Protein AF-A0A1F7HVE3-F1 (afdb_monomer_lite)

Sequence (325 aa):
MFAHLSIVTLIIFSLIYNDKSRSSLSRLLTYILIIEGFFLNMIAFKSDYDYAS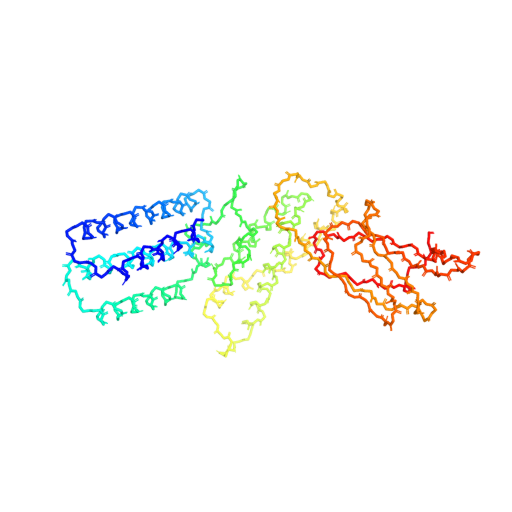NWGFTHKRLYGFAGVVWIFGLFLLYGYSYVSNLKNSLFTRNVAIFSFSVLLGINLVNFDYLIYHYAKSTTHSGIDYLYLSRLSTDAGSQADQLQKLMSEIEQEERPDIRKVQPTYTLIYRIEYLKEKYKKFDIRTFNFSEFSEYQKVKDLDVKQYRNTLDTKQYQGSPVNYEVPVHQQMAPRTITVTLINLEKNLVNHNFEVKNENGQTLVKGSLDTDSYKHTFGVGGFYLILYDYQNEKDKAVEIPVKKLRYDVLQDEVEKVIDLHSNTSL

Secondary structure (DSSP, 8-state):
-HHHHHHHHHHHHHHHHH-----HHHHHHHHHHHHHHHHHHHHHHHHHHHHHHHH---HHHHHHHHHHHHHHHHHHHHHHHHHTT--HHHHHHHHHHHHHHHHHHHHHS-HHHHHHHT---EETTEE-HHHHTTS-GGGS-HHHHHHHHHHHHHH-SS--HHHHHHHHHHHHHHHHHHHHTSS--TTS--HHHHHHHHHHTT--HHHHHHHHHHHHHTS------PPS-------EEEEEEE---TTTTT-EEEEEETT--EEEEEE--SS-EEEEEESEEEEEEEEEEEEETTEEEEEEEEEEEEEE-TT-SEEEEESSS----

pLDDT: mean 71.72, std 15.84, range [26.91, 95.38]

Foldseek 3Di:
DLVVLVVLLVVLVVVLVPDPDPDPVNVVVNVVSLVVNLVVLVVQVVVLVVCCVVFNDDPVSVVSVLSSVLSNVLSVLVVCCVVVVPDPVVSVVVNVVSVVVSVVVVVVDQSLLCCQPPTAGADPVGGDLLRNLPRDLLNLCLLVSLVVLLVVLVPDLADDPSSLVSNVSSLVLLVVLLVVVVDDDPVPDDPSSVSSNVVSNPPPSVVSVVSSVVNNVSDDDDPDPDDDDDDDPFDKAKEKEAADPPVLQQWKKFKAFPVRDTPDTGHNPDRMDIDIGTFGKMKIWTWDFDDDPNDTDTDTPDIDMDGHHPPHRYHYDYPPPDPDD

Organism: NCBI:txid1802050

Structure (mmCIF, N/CA/C/O backbone):
data_AF-A0A1F7HVE3-F1
#
_entry.id   AF-A0A1F7HVE3-F1
#
loop_
_atom_site.group_PDB
_atom_site.id
_atom_site.type_symbol
_atom_site.label_atom_id
_atom_site.label_alt_id
_atom_site.label_comp_id
_atom_site.label_asym_id
_atom_site.label_entity_id
_atom_site.label_seq_id
_atom_site.pdbx_PDB_ins_code
_atom_site.Cartn_x
_atom_site.Cartn_y
_atom_site.Cartn_z
_atom_site.occupancy
_atom_site.B_iso_or_equiv
_atom_site.auth_seq_id
_atom_site.auth_comp_id
_atom_site.auth_asym_id
_atom_site.auth_atom_id
_atom_site.pdbx_PDB_model_num
ATOM 1 N N . MET A 1 1 ? -2.378 11.251 7.602 1.00 58.56 1 MET A N 1
ATOM 2 C CA . MET A 1 1 ? -3.781 10.948 7.947 1.00 58.56 1 MET A CA 1
ATOM 3 C C . MET A 1 1 ? -3.902 9.690 8.804 1.00 58.56 1 MET A C 1
ATOM 5 O O . MET A 1 1 ? -4.306 9.835 9.944 1.00 58.56 1 MET A O 1
ATOM 9 N N . PHE A 1 2 ? -3.465 8.508 8.343 1.00 59.78 2 PHE A N 1
ATOM 10 C CA . PHE A 1 2 ? -3.565 7.257 9.122 1.00 59.78 2 PHE A CA 1
ATOM 11 C C . PHE A 1 2 ? -3.003 7.352 10.552 1.00 59.78 2 PHE A C 1
ATOM 13 O O . PHE A 1 2 ? -3.713 7.060 11.501 1.00 59.78 2 PHE A O 1
ATOM 20 N N . ALA A 1 3 ? -1.786 7.881 10.730 1.00 67.62 3 ALA A N 1
ATOM 21 C CA . ALA A 1 3 ? -1.204 8.065 12.064 1.00 67.62 3 ALA A CA 1
ATOM 22 C C . ALA A 1 3 ? -2.066 8.940 12.998 1.00 67.62 3 ALA A C 1
ATOM 24 O O . ALA A 1 3 ? -2.161 8.658 14.185 1.00 67.62 3 ALA A O 1
ATOM 25 N N . HIS A 1 4 ? -2.732 9.967 12.459 1.00 71.81 4 HIS A N 1
ATOM 26 C CA . HIS A 1 4 ? -3.606 10.836 13.252 1.00 71.81 4 HIS A CA 1
ATOM 27 C C . HIS A 1 4 ? -4.889 10.094 13.641 1.00 71.81 4 HIS A C 1
ATOM 29 O O . HIS A 1 4 ? -5.295 10.151 14.796 1.00 71.81 4 HIS A O 1
ATOM 35 N N . LEU A 1 5 ? -5.478 9.332 12.710 1.00 74.62 5 LEU A N 1
ATOM 36 C CA . LEU A 1 5 ? -6.643 8.486 12.977 1.00 74.62 5 LEU A CA 1
ATOM 37 C C . LEU A 1 5 ? -6.333 7.432 14.051 1.00 74.62 5 LEU A C 1
ATOM 39 O O . LEU A 1 5 ? -7.132 7.239 14.964 1.00 74.62 5 LEU A O 1
ATOM 43 N N . SER A 1 6 ? -5.159 6.796 13.992 1.00 74.12 6 SER A N 1
ATOM 44 C CA . SER A 1 6 ? -4.719 5.820 14.993 1.00 74.12 6 SER A CA 1
ATOM 45 C C . SER A 1 6 ? -4.529 6.451 16.372 1.00 74.12 6 SER A C 1
ATOM 47 O O . SER A 1 6 ? -4.957 5.868 17.363 1.00 74.12 6 SER A O 1
ATOM 49 N N . ILE A 1 7 ? -3.944 7.654 16.447 1.00 76.94 7 ILE A N 1
ATOM 50 C CA . ILE A 1 7 ? -3.781 8.395 17.709 1.00 76.94 7 ILE A CA 1
ATOM 51 C C . ILE A 1 7 ? -5.145 8.751 18.304 1.00 76.94 7 ILE A C 1
ATOM 53 O O . ILE A 1 7 ? -5.382 8.476 19.476 1.00 76.94 7 ILE A O 1
ATOM 57 N N . VAL A 1 8 ? -6.059 9.307 17.504 1.00 75.75 8 VAL A N 1
ATOM 58 C CA . VAL A 1 8 ? -7.409 9.661 17.971 1.00 75.75 8 VAL A CA 1
ATOM 59 C C . VAL A 1 8 ? -8.171 8.418 18.426 1.00 75.75 8 VAL A C 1
ATOM 61 O O . VAL A 1 8 ? -8.769 8.423 19.496 1.00 75.75 8 VAL A O 1
ATOM 64 N N . THR A 1 9 ? -8.074 7.321 17.676 1.00 77.88 9 THR A N 1
ATOM 65 C CA . THR A 1 9 ? -8.670 6.033 18.055 1.00 77.88 9 THR A CA 1
ATOM 66 C C . THR A 1 9 ? -8.119 5.550 19.398 1.00 77.88 9 THR A C 1
ATOM 68 O O . THR A 1 9 ? -8.888 5.161 20.272 1.00 77.88 9 THR A O 1
ATOM 71 N N . LEU A 1 10 ? -6.802 5.637 19.611 1.00 81.88 10 LEU A N 1
ATOM 72 C CA . LEU A 1 10 ? -6.161 5.245 20.868 1.00 81.88 10 LEU A CA 1
ATOM 73 C C . LEU A 1 10 ? -6.603 6.136 22.036 1.00 81.88 10 LEU A C 1
ATOM 75 O O . LEU A 1 10 ? -6.880 5.621 23.115 1.00 81.88 10 LEU A O 1
ATOM 79 N N . ILE A 1 11 ? -6.726 7.449 21.821 1.00 78.25 11 ILE A N 1
ATOM 80 C CA . ILE A 1 11 ? -7.250 8.393 22.819 1.00 78.25 11 ILE A CA 1
ATOM 81 C C . ILE A 1 11 ? -8.690 8.032 23.187 1.00 78.25 11 ILE A C 1
ATOM 83 O O . ILE A 1 11 ? -8.992 7.911 24.372 1.00 78.25 11 ILE A O 1
ATOM 87 N N . ILE A 1 12 ? -9.557 7.804 22.197 1.00 72.69 12 ILE A N 1
ATOM 88 C CA . ILE A 1 12 ? -10.959 7.435 22.422 1.00 72.69 12 ILE A CA 1
ATOM 89 C C . ILE A 1 12 ? -11.041 6.129 23.219 1.00 72.69 12 ILE A C 1
ATOM 91 O O . ILE A 1 12 ? -11.714 6.086 24.248 1.00 72.69 12 ILE A O 1
ATOM 95 N N . PHE A 1 13 ? -10.303 5.090 22.817 1.00 74.75 13 PHE A N 1
ATOM 96 C CA . PHE A 1 13 ? -10.275 3.818 23.543 1.00 74.75 13 PHE A CA 1
ATOM 97 C C . PHE A 1 13 ? -9.705 3.951 24.961 1.00 74.75 13 PHE A C 1
ATOM 99 O O . PHE A 1 13 ? -10.250 3.345 25.880 1.00 74.75 13 PHE A O 1
ATOM 106 N N . SER A 1 14 ? -8.659 4.756 25.168 1.00 75.44 14 SER A N 1
ATOM 107 C CA . SER A 1 14 ? -8.094 5.009 26.501 1.00 75.44 14 SER A CA 1
ATOM 108 C C . SER A 1 14 ? -9.065 5.754 27.412 1.00 75.44 14 SER A C 1
ATOM 110 O O . SER A 1 14 ? -9.237 5.358 28.563 1.00 75.44 14 SER A O 1
ATOM 112 N N . LEU A 1 15 ? -9.719 6.808 26.914 1.00 70.38 15 LEU A N 1
ATOM 113 C CA . LEU A 1 15 ? -10.703 7.579 27.679 1.00 70.38 15 LEU A CA 1
ATOM 114 C C . LEU A 1 15 ? -11.874 6.697 28.108 1.00 70.38 15 LEU A C 1
ATOM 116 O O . LEU A 1 15 ? -12.293 6.730 29.260 1.00 70.38 15 LEU A O 1
ATOM 120 N N . ILE A 1 16 ? -12.338 5.860 27.189 1.00 67.62 16 ILE A N 1
ATOM 121 C CA . ILE A 1 16 ? -13.424 4.917 27.413 1.00 67.62 16 ILE A CA 1
ATOM 122 C C . ILE A 1 16 ? -13.036 3.822 28.410 1.00 67.62 16 ILE A C 1
ATOM 124 O O . ILE A 1 16 ? -13.801 3.513 29.318 1.00 67.62 16 ILE A O 1
ATOM 128 N N . TYR A 1 17 ? -11.852 3.223 28.260 1.00 69.94 17 TYR A N 1
ATOM 129 C CA . TYR A 1 17 ? -11.395 2.151 29.146 1.00 69.94 17 TYR A CA 1
ATOM 130 C C . TYR A 1 17 ? -11.200 2.640 30.586 1.00 69.94 17 TYR A C 1
ATOM 132 O O . TYR A 1 17 ? -11.384 1.880 31.538 1.00 69.94 17 TYR A O 1
ATOM 140 N N . ASN A 1 18 ? -10.826 3.911 30.750 1.00 71.25 18 ASN A N 1
ATOM 141 C CA . ASN A 1 18 ? -10.568 4.509 32.053 1.00 71.25 18 ASN A CA 1
ATOM 142 C C . ASN A 1 18 ? -11.815 5.145 32.693 1.00 71.25 18 ASN A C 1
ATOM 144 O O . ASN A 1 18 ? -11.757 5.562 33.853 1.00 71.25 18 ASN A O 1
ATOM 148 N N . ASP A 1 19 ? -12.941 5.205 31.976 1.00 65.31 19 ASP A N 1
ATOM 149 C CA . ASP A 1 19 ? -14.188 5.734 32.516 1.00 65.31 19 ASP A CA 1
ATOM 150 C C . ASP A 1 19 ? -14.860 4.716 33.451 1.00 65.31 19 ASP A C 1
ATOM 152 O O . ASP A 1 19 ? -15.475 3.731 33.039 1.00 65.31 19 ASP A O 1
ATOM 156 N N . LYS A 1 20 ? -14.720 4.954 34.759 1.00 62.69 20 LYS A N 1
ATOM 157 C CA . LYS A 1 20 ? -15.367 4.166 35.822 1.00 62.69 20 LYS A CA 1
ATOM 158 C C . LYS A 1 20 ? -16.727 4.734 36.241 1.00 62.69 20 LYS A C 1
ATOM 160 O O . LYS A 1 20 ? -17.398 4.140 37.088 1.00 62.69 20 LYS A O 1
ATOM 165 N N . SER A 1 21 ? -17.128 5.885 35.703 1.00 62.47 21 SER A N 1
ATOM 166 C CA . SER A 1 21 ? -18.369 6.560 36.069 1.00 62.47 21 SER A CA 1
ATOM 167 C C . SER A 1 21 ? -19.556 5.926 35.349 1.00 62.47 21 SER A C 1
ATOM 169 O O . SER A 1 21 ? -19.521 5.691 34.149 1.00 62.47 21 SER A O 1
ATOM 171 N N . ARG A 1 22 ? -20.652 5.657 36.067 1.00 65.44 22 ARG A N 1
ATOM 172 C CA . ARG A 1 22 ? -21.926 5.210 35.464 1.00 65.44 22 ARG A CA 1
ATOM 173 C C . ARG A 1 22 ? -22.941 6.345 35.313 1.00 65.44 22 ARG A C 1
ATOM 175 O O . ARG A 1 22 ? -24.141 6.087 35.224 1.00 65.44 22 ARG A O 1
ATOM 182 N N . SER A 1 23 ? -22.493 7.600 35.335 1.00 80.50 23 SER A N 1
ATOM 183 C CA . SER A 1 23 ? -23.402 8.741 35.221 1.00 80.50 23 SER A CA 1
ATOM 184 C C . SER A 1 23 ? -24.044 8.807 33.829 1.00 80.50 23 SER A C 1
ATOM 186 O O . SER A 1 23 ? -23.454 8.405 32.824 1.00 80.50 23 SER A O 1
ATOM 188 N N . SER A 1 24 ? -25.262 9.355 33.750 1.00 80.00 24 SER A N 1
ATOM 189 C CA . SER A 1 24 ? -25.950 9.556 32.464 1.00 80.00 24 SER A CA 1
ATOM 190 C C . SER A 1 24 ? -25.140 10.435 31.499 1.00 80.00 24 SER A C 1
ATOM 192 O O . SER A 1 24 ? -25.244 10.271 30.286 1.00 80.00 24 SER A O 1
ATOM 194 N N . LEU A 1 25 ? -24.319 11.343 32.035 1.00 82.25 25 LEU A N 1
ATOM 195 C CA . LEU A 1 25 ? -23.456 12.233 31.261 1.00 82.25 25 LEU A CA 1
ATOM 196 C C . LEU A 1 25 ? -22.253 11.486 30.665 1.00 82.25 25 LEU A C 1
ATOM 198 O O . LEU A 1 25 ? -21.954 11.675 29.492 1.00 82.25 25 LEU A O 1
ATOM 202 N N . SER A 1 26 ? -21.622 10.581 31.422 1.00 78.62 26 SER A N 1
ATOM 203 C CA . SER A 1 26 ? -20.551 9.702 30.914 1.00 78.62 26 SER A CA 1
ATOM 204 C C . SER A 1 26 ? -21.054 8.806 29.772 1.00 78.62 26 SER A C 1
ATOM 206 O O . SER A 1 26 ? -20.414 8.688 28.724 1.00 78.62 26 SER A O 1
ATOM 208 N N . ARG A 1 27 ? -22.263 8.250 29.919 1.00 81.25 27 ARG A N 1
ATOM 209 C CA . ARG A 1 27 ? -22.908 7.448 28.871 1.00 81.25 27 ARG A CA 1
ATOM 210 C C . ARG A 1 27 ? -23.172 8.259 27.598 1.00 81.25 27 ARG A C 1
ATOM 212 O O . ARG A 1 27 ? -22.898 7.768 26.506 1.00 81.25 27 ARG A O 1
ATOM 219 N N . LEU A 1 28 ? -23.661 9.495 27.724 1.00 85.44 28 LEU A N 1
ATOM 220 C CA . LEU A 1 28 ? -23.855 10.396 26.582 1.00 85.44 28 LEU A CA 1
ATOM 221 C C . LEU A 1 28 ? -22.524 10.731 25.892 1.00 85.44 28 LEU A C 1
ATOM 223 O O . LEU A 1 28 ? -22.430 10.614 24.672 1.00 85.44 28 LEU A O 1
ATOM 227 N N . LEU A 1 29 ? -21.495 11.091 26.665 1.00 84.69 29 LEU A N 1
ATOM 228 C CA . LEU A 1 29 ? -20.157 11.372 26.138 1.00 84.69 29 LEU A CA 1
ATOM 229 C C . LEU A 1 29 ? -19.576 10.165 25.398 1.00 84.69 29 LEU A C 1
ATOM 231 O O . LEU A 1 29 ? -19.019 10.324 24.317 1.00 84.69 29 LEU A O 1
ATOM 235 N N . THR A 1 30 ? -19.769 8.955 25.925 1.00 83.44 30 THR A N 1
ATOM 236 C CA . THR A 1 30 ? -19.331 7.721 25.261 1.00 83.44 30 THR A CA 1
ATOM 237 C C . THR A 1 30 ? -19.990 7.563 23.891 1.00 83.44 30 THR A C 1
ATOM 239 O O . THR A 1 30 ? -19.301 7.280 22.914 1.00 83.44 30 THR A O 1
ATOM 242 N N . TYR A 1 31 ? -21.303 7.787 23.778 1.00 85.38 31 TYR A N 1
ATOM 243 C CA . TYR A 1 31 ? -21.984 7.733 22.481 1.00 85.38 31 TYR A CA 1
ATOM 244 C C . TYR A 1 31 ? -21.474 8.794 21.502 1.00 85.38 31 TYR A C 1
ATOM 246 O O . TYR A 1 31 ? -21.258 8.474 20.335 1.00 85.38 31 TYR A O 1
ATOM 254 N N . ILE A 1 32 ? -21.238 10.023 21.972 1.00 88.88 32 ILE A N 1
ATOM 255 C CA . ILE A 1 32 ? -20.672 11.097 21.145 1.00 88.88 32 ILE A CA 1
ATOM 256 C C . ILE A 1 32 ? -19.294 10.688 20.612 1.00 88.88 32 ILE A C 1
ATOM 258 O O . ILE A 1 32 ? -19.072 10.777 19.409 1.00 88.88 32 ILE A O 1
ATOM 262 N N . LEU A 1 33 ? -18.414 10.157 21.467 1.00 86.12 33 LEU A N 1
ATOM 263 C CA . LEU A 1 33 ? -17.075 9.707 21.069 1.00 86.12 33 LEU A CA 1
ATOM 264 C C . LEU A 1 33 ? -17.113 8.561 20.050 1.00 86.12 33 LEU A C 1
ATOM 266 O O . LEU A 1 33 ? -16.307 8.536 19.122 1.00 86.12 33 LEU A O 1
ATOM 270 N N . ILE A 1 34 ? -18.048 7.614 20.190 1.00 85.25 34 ILE A N 1
ATOM 271 C CA . ILE A 1 34 ? -18.232 6.537 19.205 1.00 85.25 34 ILE A CA 1
ATOM 272 C C . ILE A 1 34 ? -18.653 7.123 17.851 1.00 85.25 34 ILE A C 1
ATOM 274 O O . ILE A 1 34 ? -18.080 6.764 16.823 1.00 85.25 34 ILE A O 1
ATOM 278 N N . ILE A 1 35 ? -19.645 8.020 17.841 1.00 89.19 35 ILE A N 1
ATOM 279 C CA . ILE A 1 35 ? -20.153 8.656 16.616 1.00 89.19 35 ILE A CA 1
ATOM 280 C C . ILE A 1 35 ? -19.056 9.491 15.947 1.00 89.19 35 ILE A C 1
ATOM 282 O O . ILE A 1 35 ? -18.866 9.397 14.735 1.00 89.19 35 ILE A O 1
ATOM 286 N N . GLU A 1 36 ? -18.303 10.266 16.724 1.00 87.75 36 GLU A N 1
ATOM 287 C CA . GLU A 1 36 ? -17.159 11.036 16.237 1.00 87.75 36 GLU A CA 1
ATOM 288 C C . GLU A 1 36 ? -16.083 10.117 15.641 1.00 87.75 36 GLU A C 1
ATOM 290 O O . GLU A 1 36 ? -15.593 10.369 14.541 1.00 87.75 36 GLU A O 1
ATOM 295 N N . GLY A 1 37 ? -15.780 8.999 16.307 1.00 86.62 37 GLY A N 1
ATOM 296 C CA . GLY A 1 37 ? -14.874 7.971 15.800 1.00 86.62 37 GLY A CA 1
ATOM 297 C C . GLY A 1 37 ? -15.306 7.410 14.442 1.00 86.62 37 GLY A C 1
ATOM 298 O O . GLY A 1 37 ? -14.488 7.318 13.523 1.00 86.62 37 GLY A O 1
ATOM 299 N N . PHE A 1 38 ? -16.598 7.111 14.276 1.00 89.81 38 PHE A N 1
ATOM 300 C CA . PHE A 1 38 ? -17.160 6.703 12.985 1.00 89.81 38 PHE A CA 1
ATOM 301 C C . PHE A 1 38 ? -17.025 7.792 11.922 1.00 89.81 38 PHE A C 1
ATOM 303 O O . PHE A 1 38 ? -16.618 7.504 10.796 1.00 89.81 38 PHE A O 1
ATOM 310 N N . PHE A 1 39 ? -17.329 9.040 12.272 1.00 90.81 39 PHE A N 1
ATOM 311 C CA . PHE A 1 39 ? -17.265 10.161 11.342 1.00 90.81 39 PHE A CA 1
ATOM 312 C C . PHE A 1 39 ? -15.833 10.415 10.849 1.00 90.81 39 PHE A C 1
ATOM 314 O O . PHE A 1 39 ? -15.593 10.517 9.645 1.00 90.81 39 PHE A O 1
ATOM 321 N N . LEU A 1 40 ? -14.857 10.425 11.760 1.00 89.31 40 LEU A N 1
ATOM 322 C CA . LEU A 1 40 ? -13.439 10.564 11.424 1.00 89.31 40 LEU A CA 1
ATOM 323 C C . LEU A 1 40 ? -12.935 9.399 10.567 1.00 89.31 40 LEU A C 1
ATOM 325 O O . LEU A 1 40 ? -12.174 9.608 9.619 1.00 89.31 40 LEU A O 1
ATOM 329 N N . ASN A 1 41 ? -13.381 8.176 10.862 1.00 90.19 41 ASN A N 1
ATOM 330 C CA . ASN A 1 41 ? -13.051 7.010 10.055 1.00 90.19 41 ASN A CA 1
ATOM 331 C C . ASN A 1 41 ? -13.630 7.123 8.631 1.00 90.19 41 ASN A C 1
ATOM 333 O O . ASN A 1 41 ? -12.909 6.872 7.668 1.00 90.19 41 ASN A O 1
ATOM 337 N N . MET A 1 42 ? -14.871 7.602 8.475 1.00 90.50 42 MET A N 1
ATOM 338 C CA . MET A 1 42 ? -15.466 7.853 7.156 1.00 90.50 42 MET A CA 1
ATOM 339 C C . MET A 1 42 ? -14.733 8.946 6.370 1.00 90.50 42 MET A C 1
ATOM 341 O O . MET A 1 42 ? -14.571 8.813 5.158 1.00 90.50 42 MET A O 1
ATOM 345 N N . ILE A 1 43 ? -14.243 10.001 7.029 1.00 90.50 43 ILE A N 1
ATOM 346 C CA . ILE A 1 43 ? -13.404 11.020 6.375 1.00 90.50 43 ILE A CA 1
ATOM 347 C C . ILE A 1 43 ? -12.103 10.395 5.863 1.00 90.50 43 ILE A C 1
ATOM 349 O O . ILE A 1 43 ? -11.692 10.665 4.733 1.00 90.50 43 ILE A O 1
ATOM 353 N N . ALA A 1 44 ? -11.467 9.536 6.665 1.00 88.81 44 ALA A N 1
ATOM 354 C CA . ALA A 1 44 ? -10.263 8.828 6.246 1.00 88.81 44 ALA A CA 1
ATOM 355 C C . ALA A 1 44 ? -10.537 7.887 5.063 1.00 88.81 44 ALA A C 1
ATOM 357 O O . ALA A 1 44 ? -9.800 7.927 4.078 1.00 88.81 44 ALA A O 1
ATOM 358 N N . PHE A 1 45 ? -11.637 7.126 5.117 1.00 91.06 45 PHE A N 1
ATOM 359 C CA . PHE A 1 45 ? -12.097 6.299 4.001 1.00 91.06 45 PHE A CA 1
ATOM 360 C C . PHE A 1 45 ? -12.273 7.129 2.730 1.00 91.06 45 PHE A C 1
ATOM 362 O O . PHE A 1 45 ? -11.719 6.789 1.688 1.00 91.06 45 PHE A O 1
ATOM 369 N N . LYS A 1 46 ? -13.011 8.243 2.823 1.00 91.00 46 LYS A N 1
ATOM 370 C CA . LYS A 1 46 ? -13.254 9.136 1.691 1.00 91.00 46 LYS A CA 1
ATOM 371 C C . LYS A 1 46 ? -11.942 9.673 1.128 1.00 91.00 46 LYS A C 1
ATOM 373 O O . LYS A 1 46 ? -11.780 9.704 -0.081 1.00 91.00 46 LYS A O 1
ATOM 378 N N . SER A 1 47 ? -10.987 10.052 1.975 1.00 87.69 47 SER A N 1
ATOM 379 C CA . SER A 1 47 ? -9.692 10.542 1.500 1.00 87.69 47 SER A CA 1
ATOM 380 C C . SER A 1 47 ? -8.887 9.484 0.748 1.00 87.69 47 SER A C 1
ATOM 382 O O . SER A 1 47 ? -8.225 9.829 -0.233 1.00 87.69 47 SER A O 1
ATOM 384 N N . ASP A 1 48 ? -8.887 8.234 1.211 1.00 86.88 48 ASP A N 1
ATOM 385 C CA . ASP A 1 48 ? -8.207 7.150 0.502 1.00 86.88 48 ASP A CA 1
ATOM 386 C C . ASP A 1 48 ? -8.952 6.788 -0.789 1.00 86.88 48 ASP A C 1
ATOM 388 O O . ASP A 1 48 ? -8.306 6.565 -1.813 1.00 86.88 48 ASP A O 1
ATOM 392 N N . TYR A 1 49 ? -10.289 6.828 -0.777 1.00 90.12 49 TYR A N 1
ATOM 393 C CA . TYR A 1 49 ? -11.137 6.634 -1.955 1.00 90.12 49 TYR A CA 1
ATOM 394 C C . TYR A 1 49 ? -10.922 7.714 -3.014 1.00 90.12 49 TYR A C 1
ATOM 396 O O . TYR A 1 49 ? -10.629 7.385 -4.157 1.00 90.12 49 TYR A O 1
ATOM 404 N N . ASP A 1 50 ? -10.997 8.993 -2.645 1.00 85.00 50 ASP A N 1
ATOM 405 C CA . ASP A 1 50 ? -10.775 10.113 -3.561 1.00 85.00 50 ASP A CA 1
ATOM 406 C C . ASP A 1 50 ? -9.370 10.033 -4.170 1.00 85.00 50 ASP A C 1
ATOM 408 O O . ASP A 1 50 ? -9.179 10.292 -5.357 1.00 85.00 50 ASP A O 1
ATOM 412 N N . TYR A 1 51 ? -8.367 9.647 -3.374 1.00 87.69 51 TYR A N 1
ATOM 413 C CA . TYR A 1 51 ? -7.027 9.438 -3.902 1.00 87.69 51 TYR A CA 1
ATOM 414 C C . TYR A 1 51 ? -6.994 8.267 -4.885 1.00 87.69 51 TYR A C 1
ATOM 416 O O . TYR A 1 51 ? -6.473 8.429 -5.980 1.00 87.69 51 TYR A O 1
ATOM 424 N N . ALA A 1 52 ? -7.544 7.107 -4.519 1.00 86.38 52 ALA A N 1
ATOM 425 C CA . ALA A 1 52 ? -7.540 5.924 -5.374 1.00 86.38 52 ALA A CA 1
ATOM 426 C C . ALA A 1 52 ? -8.340 6.126 -6.669 1.00 86.38 52 ALA A C 1
ATOM 428 O O . ALA A 1 52 ? -7.946 5.634 -7.720 1.00 86.38 52 ALA A O 1
ATOM 429 N N . SER A 1 53 ? -9.427 6.895 -6.614 1.00 85.06 53 SER A N 1
ATOM 430 C CA . SER A 1 53 ? -10.234 7.249 -7.779 1.00 85.06 53 SER A CA 1
ATOM 431 C C . SER A 1 53 ? -9.489 8.173 -8.743 1.00 85.06 53 SER A C 1
ATOM 433 O O . SER A 1 53 ? -9.694 8.072 -9.948 1.00 85.06 53 SER A O 1
ATOM 435 N N . ASN A 1 54 ? -8.651 9.079 -8.231 1.00 76.88 54 ASN A N 1
ATOM 436 C CA . ASN A 1 54 ? -7.913 10.038 -9.058 1.00 76.88 54 ASN A CA 1
ATOM 437 C C . ASN A 1 54 ? -6.557 9.496 -9.536 1.00 76.88 54 ASN A C 1
ATOM 439 O O . ASN A 1 54 ? -6.126 9.799 -10.645 1.00 76.88 54 ASN A O 1
ATOM 443 N N . TRP A 1 55 ? -5.886 8.706 -8.694 1.00 80.50 55 TRP A N 1
ATOM 444 C CA . TRP A 1 55 ? -4.480 8.315 -8.854 1.00 80.50 55 TRP A CA 1
ATOM 445 C C . TRP A 1 55 ? -4.249 6.798 -8.877 1.00 80.50 55 TRP A C 1
ATOM 447 O O . TRP A 1 55 ? -3.105 6.344 -8.901 1.00 80.50 55 TRP A O 1
ATOM 457 N N . GLY A 1 56 ? -5.313 5.997 -8.815 1.00 86.12 56 GLY A N 1
ATOM 458 C CA . GLY A 1 56 ? -5.233 4.542 -8.723 1.00 86.12 56 GLY A CA 1
ATOM 459 C C . GLY A 1 56 ? -4.746 4.020 -7.369 1.00 86.12 56 GLY A C 1
ATOM 460 O O . GLY A 1 56 ? -4.491 4.762 -6.412 1.00 86.12 56 GLY A O 1
ATOM 461 N N . PHE A 1 57 ? -4.613 2.699 -7.268 1.00 84.56 57 PHE A N 1
ATOM 462 C CA . PHE A 1 57 ? -4.128 2.055 -6.057 1.00 84.56 57 PHE A CA 1
ATOM 463 C C . PHE A 1 57 ? -2.611 2.148 -5.924 1.00 84.56 57 PHE A C 1
ATOM 465 O O . PHE A 1 57 ? -1.843 2.025 -6.873 1.00 84.56 57 PHE A O 1
ATOM 472 N N . THR A 1 58 ? -2.187 2.292 -4.674 1.00 84.06 58 THR A N 1
ATOM 473 C CA . THR A 1 58 ? -0.807 2.096 -4.240 1.00 84.06 58 THR A CA 1
ATOM 474 C C . THR A 1 58 ? -0.827 1.276 -2.958 1.00 84.06 58 THR A C 1
ATOM 476 O O . THR A 1 58 ? -1.809 1.307 -2.213 1.00 84.06 58 THR A O 1
ATOM 479 N N . HIS A 1 59 ? 0.277 0.604 -2.643 1.00 82.00 59 HIS A N 1
ATOM 480 C CA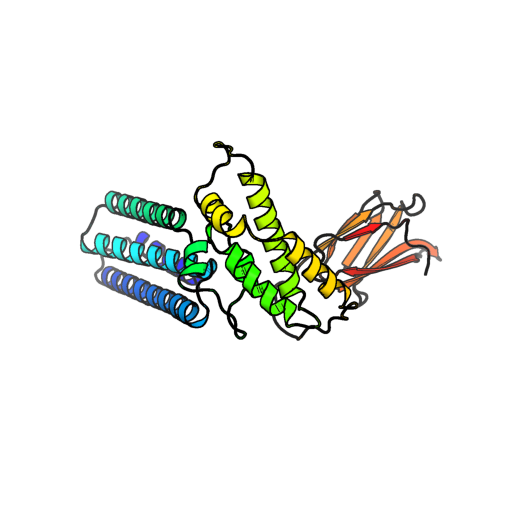 . HIS A 1 59 ? 0.468 -0.124 -1.388 1.00 82.00 59 HIS A CA 1
ATOM 481 C C . HIS A 1 59 ? 0.054 0.709 -0.173 1.00 82.00 59 HIS A C 1
ATOM 483 O O . HIS A 1 59 ? -0.738 0.265 0.652 1.00 82.00 59 HIS A O 1
ATOM 489 N N . LYS A 1 60 ? 0.527 1.959 -0.098 1.00 82.81 60 LYS A N 1
ATOM 490 C CA . LYS A 1 60 ? 0.213 2.875 1.005 1.00 82.81 60 LYS A CA 1
ATOM 491 C C . LYS A 1 60 ? -1.295 3.077 1.177 1.00 82.81 60 LYS A C 1
ATOM 493 O O . LYS A 1 60 ? -1.763 3.160 2.308 1.00 82.81 60 LYS A O 1
ATOM 498 N N . ARG A 1 61 ? -2.043 3.166 0.075 1.00 86.44 61 ARG A N 1
ATOM 499 C CA . ARG A 1 61 ? -3.498 3.371 0.097 1.00 86.44 61 ARG A CA 1
ATOM 500 C C . ARG A 1 61 ? -4.260 2.090 0.389 1.00 86.44 61 ARG A C 1
ATOM 502 O O . ARG A 1 61 ? -5.211 2.145 1.152 1.00 86.44 61 ARG A O 1
ATOM 509 N N . LEU A 1 62 ? -3.815 0.944 -0.122 1.00 88.56 62 LEU A N 1
ATOM 510 C CA . LEU A 1 62 ? -4.408 -0.355 0.214 1.00 88.56 62 LEU A CA 1
ATOM 511 C C . LEU A 1 62 ? -4.241 -0.689 1.703 1.00 88.56 62 LEU A C 1
ATOM 513 O O . LEU A 1 62 ? -5.209 -1.077 2.354 1.00 88.56 62 LEU A O 1
ATOM 517 N N . TYR A 1 63 ? -3.064 -0.426 2.283 1.00 87.94 63 TYR A N 1
ATOM 518 C CA . TYR A 1 63 ? -2.880 -0.489 3.738 1.00 87.94 63 TYR A CA 1
ATOM 519 C C . TYR A 1 63 ? -3.726 0.556 4.481 1.00 87.94 63 TYR A C 1
ATOM 521 O O . TYR A 1 63 ? -4.228 0.269 5.566 1.00 87.94 63 TYR A O 1
ATOM 529 N N . GLY A 1 64 ? -3.923 1.741 3.892 1.00 88.00 64 GLY A N 1
ATOM 530 C CA . GLY A 1 64 ? -4.852 2.761 4.388 1.00 88.00 64 GLY A CA 1
ATOM 531 C C . GLY A 1 64 ? -6.283 2.232 4.505 1.00 88.00 64 GLY A C 1
ATOM 532 O O . GLY A 1 64 ? -6.831 2.210 5.606 1.00 88.00 64 GLY A O 1
ATOM 533 N N . PHE A 1 65 ? -6.842 1.687 3.420 1.00 90.62 65 PHE A N 1
ATOM 534 C CA . PHE A 1 65 ? -8.166 1.058 3.414 1.00 90.62 65 PHE A CA 1
ATOM 535 C C . PHE A 1 65 ? -8.275 -0.091 4.414 1.00 90.62 65 PHE A C 1
ATOM 537 O O . PHE A 1 65 ? -9.251 -0.159 5.159 1.00 90.62 65 PHE A O 1
ATOM 544 N N . ALA A 1 66 ? -7.274 -0.970 4.472 1.00 91.25 66 ALA A N 1
ATOM 545 C CA . ALA A 1 66 ? -7.269 -2.076 5.422 1.00 91.25 66 ALA A CA 1
ATOM 546 C C . ALA A 1 66 ? -7.298 -1.572 6.875 1.00 91.25 66 ALA A C 1
ATOM 548 O O . ALA A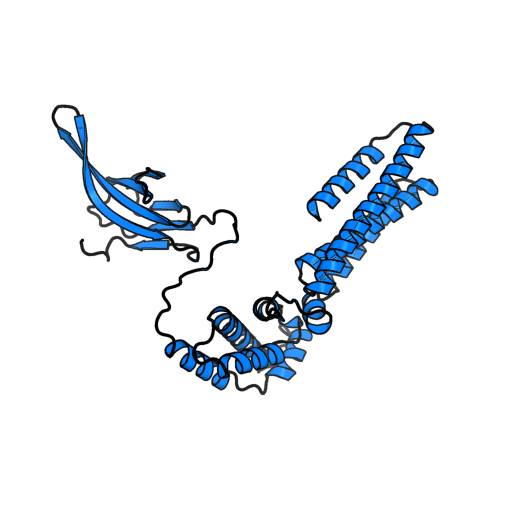 1 66 ? -8.058 -2.076 7.702 1.00 91.25 66 ALA A O 1
ATOM 549 N N . GLY A 1 67 ? -6.528 -0.524 7.176 1.00 90.06 67 GLY A N 1
ATOM 550 C CA . GLY A 1 67 ? -6.534 0.127 8.479 1.00 90.06 67 GLY A CA 1
ATOM 551 C C . GLY A 1 67 ? -7.853 0.838 8.801 1.00 90.06 67 GLY A C 1
ATOM 552 O O . GLY A 1 67 ? -8.326 0.764 9.933 1.00 90.06 67 GLY A O 1
ATOM 553 N N . VAL A 1 68 ? -8.485 1.477 7.816 1.00 92.00 68 VAL A N 1
ATOM 554 C CA . VAL A 1 68 ? -9.813 2.090 7.957 1.00 92.00 68 VAL A CA 1
ATOM 555 C C . VAL A 1 68 ? -10.867 1.030 8.282 1.00 92.00 68 VAL A C 1
ATOM 557 O O . VAL A 1 68 ? -11.590 1.200 9.262 1.00 92.00 68 VAL A O 1
ATOM 560 N N . VAL A 1 69 ? -10.901 -0.083 7.538 1.00 93.19 69 VAL A N 1
ATOM 561 C CA . VAL A 1 69 ? -11.792 -1.231 7.794 1.00 93.19 69 VAL A CA 1
ATOM 562 C C . VAL A 1 69 ? -11.550 -1.810 9.186 1.00 93.19 69 VAL A C 1
ATOM 564 O O . VAL A 1 69 ? -12.504 -2.097 9.910 1.00 93.19 69 VAL A O 1
ATOM 567 N N . TRP A 1 70 ? -10.284 -1.941 9.587 1.00 93.69 70 TRP A N 1
ATOM 568 C CA . TRP A 1 70 ? -9.930 -2.423 10.916 1.00 93.69 70 TRP A CA 1
ATOM 569 C C . TRP A 1 70 ? -10.479 -1.504 12.012 1.00 93.69 70 TRP A C 1
ATOM 571 O O . TRP A 1 70 ? -11.227 -1.954 12.875 1.00 93.69 70 TRP A O 1
ATOM 581 N N . ILE A 1 71 ? -10.191 -0.203 11.951 1.00 91.12 71 ILE A N 1
ATOM 582 C CA . ILE A 1 71 ? -10.659 0.769 12.949 1.00 91.12 71 ILE A CA 1
ATOM 583 C C . ILE A 1 71 ? -12.192 0.852 12.966 1.00 91.12 71 ILE A C 1
ATOM 585 O O . ILE A 1 71 ? -12.794 0.883 14.038 1.00 91.12 71 ILE A O 1
ATOM 589 N N . PHE A 1 72 ? -12.837 0.829 11.800 1.00 92.69 72 PHE A N 1
ATOM 590 C CA . PHE A 1 72 ? -14.294 0.834 11.691 1.00 92.69 72 PHE A CA 1
ATOM 591 C C . PHE A 1 72 ? -14.914 -0.385 12.384 1.00 92.69 72 PHE A C 1
ATOM 593 O O . PHE A 1 72 ? -15.852 -0.256 13.171 1.00 92.69 72 PHE A O 1
ATOM 600 N N . GLY A 1 73 ? -14.345 -1.572 12.155 1.00 93.06 73 GLY A N 1
ATOM 601 C CA . GLY A 1 73 ? -14.767 -2.795 12.830 1.00 93.06 73 GLY A CA 1
ATOM 602 C C . GLY A 1 73 ? -14.537 -2.758 14.342 1.00 93.06 73 GLY A C 1
ATOM 603 O O . GLY A 1 73 ? -15.384 -3.242 15.091 1.00 93.06 73 GLY A O 1
ATOM 604 N N . LEU A 1 74 ? -13.456 -2.127 14.818 1.00 91.56 74 LEU A N 1
ATOM 605 C CA . LEU A 1 74 ? -13.235 -1.916 16.254 1.00 91.56 74 LEU A CA 1
ATOM 606 C C . LEU A 1 74 ? -14.320 -1.026 16.873 1.00 91.56 74 LEU A C 1
ATOM 608 O O . LEU A 1 74 ? -14.845 -1.373 17.931 1.00 91.56 74 LEU A O 1
ATOM 612 N N . PHE A 1 75 ? -14.703 0.072 16.211 1.00 89.44 75 PHE A N 1
ATOM 613 C CA . PHE A 1 75 ? -15.806 0.923 16.669 1.00 89.44 75 PHE A CA 1
ATOM 614 C C . PHE A 1 75 ? -17.150 0.189 16.662 1.00 89.44 75 PHE A C 1
ATOM 616 O O . PHE A 1 75 ? -17.911 0.319 17.621 1.00 89.44 75 PHE A O 1
ATOM 623 N N . LEU A 1 76 ? -17.429 -0.633 15.644 1.00 92.06 76 LEU A N 1
ATOM 624 C CA . LEU A 1 76 ? -18.636 -1.467 15.601 1.00 92.06 76 LEU A CA 1
ATOM 625 C C . LEU A 1 76 ? -18.676 -2.487 16.739 1.00 92.06 76 LEU A C 1
ATOM 627 O O . LEU A 1 76 ? -19.677 -2.577 17.447 1.00 92.06 76 LEU A O 1
ATOM 631 N N . LEU A 1 77 ? -17.593 -3.242 16.937 1.00 91.56 77 LEU A N 1
ATOM 632 C CA . LEU A 1 77 ? -17.501 -4.234 18.008 1.00 91.56 77 LEU A CA 1
ATOM 633 C C . LEU A 1 77 ? -17.630 -3.583 19.382 1.00 91.56 77 LEU A C 1
ATOM 635 O O . LEU A 1 77 ? -18.306 -4.123 20.259 1.00 91.56 77 LEU A O 1
ATOM 639 N N . TYR A 1 78 ? -17.006 -2.420 19.562 1.00 86.81 78 TYR A N 1
ATOM 640 C CA . TYR A 1 78 ? -17.099 -1.664 20.797 1.00 86.81 78 TYR A CA 1
ATOM 641 C C . TYR A 1 78 ? -18.520 -1.139 21.036 1.00 86.81 78 TYR A C 1
ATOM 643 O O . TYR A 1 78 ? -19.095 -1.410 22.088 1.00 86.81 78 TYR A O 1
ATOM 651 N N . GLY A 1 79 ? -19.126 -0.471 20.051 1.00 87.25 79 GLY A N 1
ATOM 652 C CA . GLY A 1 79 ? -20.500 0.026 20.145 1.00 87.25 79 GLY A CA 1
ATOM 653 C C . GLY A 1 79 ? -21.504 -1.096 20.414 1.00 87.25 79 GLY A C 1
ATOM 654 O O . GLY A 1 79 ? -22.345 -0.976 21.303 1.00 87.25 79 GLY A O 1
ATOM 655 N N . TYR A 1 80 ? -21.359 -2.233 19.729 1.00 90.00 80 TYR A N 1
ATOM 656 C CA . TYR A 1 80 ? -22.176 -3.421 19.969 1.00 90.00 80 TYR A CA 1
ATOM 657 C C . TYR A 1 80 ? -21.995 -3.976 21.386 1.00 90.00 80 TYR A C 1
ATOM 659 O O . TYR A 1 80 ? -22.981 -4.274 22.062 1.00 90.00 80 TYR A O 1
ATOM 667 N N . SER A 1 81 ? -20.749 -4.087 21.856 1.00 88.06 81 SER A N 1
ATOM 668 C CA . SER A 1 81 ? -20.436 -4.536 23.216 1.00 88.06 81 SER A CA 1
ATOM 669 C C . SER A 1 81 ? -21.020 -3.608 24.276 1.00 88.06 81 SER A C 1
ATOM 671 O O . SER A 1 81 ? -21.527 -4.088 25.291 1.00 88.06 81 SER A O 1
ATOM 673 N N . TYR A 1 82 ? -20.966 -2.299 24.032 1.00 84.62 82 TYR A N 1
ATOM 674 C CA . TYR A 1 82 ? -21.484 -1.274 24.927 1.00 84.62 82 TYR A CA 1
ATOM 675 C C . TYR A 1 82 ? -23.013 -1.328 25.026 1.00 84.62 82 TYR A C 1
ATOM 677 O O . TYR A 1 82 ? -23.557 -1.417 26.125 1.00 84.62 82 TYR A O 1
ATOM 685 N N . VAL A 1 83 ? -23.713 -1.353 23.886 1.00 87.06 83 VAL A N 1
ATOM 686 C CA . VAL A 1 83 ? -25.186 -1.419 23.838 1.00 87.06 83 VAL A CA 1
ATOM 687 C C . VAL A 1 83 ? -25.704 -2.743 24.405 1.00 87.06 83 VAL A C 1
ATOM 689 O O . VAL A 1 83 ? -26.688 -2.764 25.144 1.00 87.06 83 VAL A O 1
ATOM 692 N N . SER A 1 84 ? -25.014 -3.847 24.115 1.00 87.38 84 SER A N 1
ATOM 693 C CA . SER A 1 84 ? -25.431 -5.194 24.530 1.00 87.38 84 SER A CA 1
ATOM 694 C C . SER A 1 84 ? -24.923 -5.599 25.918 1.00 87.38 84 SER A C 1
ATOM 696 O O . SER A 1 84 ? -25.188 -6.717 26.354 1.00 87.38 84 SER A O 1
ATOM 698 N N . ASN A 1 85 ? -24.190 -4.723 26.619 1.00 84.81 85 ASN A N 1
ATOM 699 C CA . ASN A 1 85 ? -23.576 -4.989 27.927 1.00 84.81 85 ASN A CA 1
ATOM 700 C C . ASN A 1 85 ? -22.793 -6.318 27.975 1.00 84.81 85 ASN A C 1
ATOM 702 O O . ASN A 1 85 ? -22.921 -7.106 28.918 1.00 84.81 85 ASN A O 1
ATOM 706 N N . LEU A 1 86 ? -21.996 -6.598 26.939 1.00 84.38 86 LEU A N 1
ATOM 707 C CA . LEU A 1 86 ? -21.221 -7.837 26.879 1.00 84.38 86 LEU A CA 1
ATOM 708 C C . LEU A 1 86 ? -20.147 -7.874 27.969 1.00 84.38 86 LEU A C 1
ATOM 710 O O . LEU A 1 86 ? -19.582 -6.858 28.369 1.00 84.38 86 LEU A O 1
ATOM 714 N N . LYS A 1 87 ? -19.807 -9.088 28.414 1.00 85.00 87 LYS A N 1
ATOM 715 C CA . LYS A 1 87 ? -18.658 -9.304 29.300 1.00 85.00 87 LYS A CA 1
ATOM 716 C C . LYS A 1 87 ? -17.370 -8.880 28.592 1.00 85.00 87 LYS A C 1
ATOM 718 O O . LYS A 1 87 ? -17.152 -9.266 27.442 1.00 85.00 87 LYS A O 1
ATOM 723 N N . ASN A 1 88 ? -16.474 -8.211 29.317 1.00 81.12 88 ASN A N 1
ATOM 724 C CA . ASN A 1 88 ? -15.181 -7.760 28.787 1.00 81.12 88 ASN A CA 1
ATOM 725 C C . ASN A 1 88 ? -14.384 -8.893 28.115 1.00 81.12 88 ASN A C 1
ATOM 727 O O . ASN A 1 88 ? -13.786 -8.680 27.068 1.00 81.12 88 ASN A O 1
ATOM 731 N N . SER A 1 89 ? -14.438 -10.120 28.651 1.00 84.81 89 SER A N 1
ATOM 732 C CA . SER A 1 89 ? -13.760 -11.281 28.055 1.00 84.81 89 SER A CA 1
ATOM 733 C C . SER A 1 89 ? -14.277 -11.645 26.658 1.00 84.81 89 SER A C 1
ATOM 735 O O . SER A 1 89 ? -13.490 -12.028 25.793 1.00 84.81 89 SER A O 1
ATOM 737 N N . LEU A 1 90 ? -15.584 -11.504 26.410 1.00 87.06 90 LEU A N 1
ATOM 738 C CA . LEU A 1 90 ? -16.178 -11.745 25.092 1.00 87.06 90 LEU A CA 1
ATOM 739 C C . LEU A 1 90 ? -15.804 -10.636 24.108 1.00 87.06 90 LEU A C 1
ATOM 741 O O . LEU A 1 90 ? -15.475 -10.938 22.963 1.00 87.06 90 LEU A O 1
ATOM 745 N N . PHE A 1 91 ? -15.800 -9.379 24.558 1.00 86.94 91 PHE A N 1
ATOM 746 C CA . PHE A 1 91 ? -15.345 -8.247 23.751 1.00 86.94 91 PHE A CA 1
ATOM 747 C C . PHE A 1 91 ? -13.894 -8.430 23.295 1.00 86.94 91 PHE A C 1
ATOM 749 O O . PHE A 1 91 ? -13.628 -8.418 22.094 1.00 86.94 91 PHE A O 1
ATOM 756 N N . THR A 1 92 ? -12.970 -8.693 24.226 1.00 86.69 92 THR A N 1
ATOM 757 C CA . THR A 1 92 ? -11.549 -8.899 23.906 1.00 86.69 92 THR A CA 1
ATOM 758 C C . THR A 1 92 ? -11.354 -10.064 22.939 1.00 86.69 92 THR A C 1
ATOM 760 O O . THR A 1 92 ? -10.598 -9.940 21.977 1.00 86.69 92 THR A O 1
ATOM 763 N N . ARG A 1 93 ? -12.075 -11.178 23.136 1.00 91.69 93 ARG A N 1
ATOM 764 C CA . ARG A 1 93 ? -12.031 -12.322 22.215 1.00 91.69 93 ARG A CA 1
ATOM 765 C C . ARG A 1 93 ? -12.487 -11.937 20.806 1.00 91.69 93 ARG A C 1
ATOM 767 O O . ARG A 1 93 ? -11.817 -12.289 19.841 1.00 91.69 93 ARG A O 1
ATOM 774 N N . ASN A 1 94 ? -13.597 -11.212 20.677 1.00 91.81 94 ASN A N 1
ATOM 775 C CA . ASN A 1 94 ? -14.126 -10.801 19.375 1.00 91.81 94 ASN A CA 1
ATOM 776 C C . ASN A 1 94 ? -13.188 -9.818 18.663 1.00 91.81 94 ASN A C 1
ATOM 778 O O . ASN A 1 94 ? -12.950 -9.966 17.468 1.00 91.81 94 ASN A O 1
ATOM 782 N N . VAL A 1 95 ? -12.605 -8.865 19.397 1.00 91.69 95 VAL A N 1
ATOM 783 C CA . VAL A 1 95 ? -11.589 -7.941 18.867 1.00 91.69 95 VAL A CA 1
ATOM 784 C C . VAL A 1 95 ? -10.354 -8.697 18.380 1.00 91.69 95 VAL A C 1
ATOM 786 O O . VAL A 1 95 ? -9.848 -8.395 17.298 1.00 91.69 95 VAL A O 1
ATOM 789 N N . ALA A 1 96 ? -9.887 -9.696 19.135 1.00 91.56 96 ALA A N 1
ATOM 790 C CA . ALA A 1 96 ? -8.741 -10.514 18.749 1.00 91.56 96 ALA A CA 1
ATOM 791 C C . ALA A 1 96 ? -9.021 -11.323 17.473 1.00 91.56 96 ALA A C 1
ATOM 793 O O . ALA A 1 96 ? -8.228 -11.270 16.535 1.00 91.56 96 ALA A O 1
ATOM 794 N N . ILE A 1 97 ? -10.171 -12.006 17.400 1.00 95.31 97 ILE A N 1
ATOM 795 C CA . ILE A 1 97 ? -10.591 -12.769 16.213 1.00 95.31 97 ILE A CA 1
ATOM 796 C C . ILE A 1 97 ? -10.718 -11.850 14.995 1.00 95.31 97 ILE A C 1
ATOM 798 O O . ILE A 1 97 ? -10.215 -12.178 13.922 1.00 95.31 97 ILE A O 1
ATOM 802 N N . PHE A 1 98 ? -11.356 -10.690 15.151 1.00 95.38 98 PHE A N 1
ATOM 803 C CA . PHE A 1 98 ? -11.523 -9.732 14.064 1.00 95.38 98 PHE A CA 1
ATOM 804 C C . PHE A 1 98 ? -10.180 -9.179 13.572 1.00 95.38 98 PHE A C 1
ATOM 806 O O . PHE A 1 98 ? -9.909 -9.206 12.376 1.00 95.38 98 PHE A O 1
ATOM 813 N N . SER A 1 99 ? -9.304 -8.753 14.485 1.00 93.56 99 SER A N 1
ATOM 814 C CA . SER A 1 99 ? -7.974 -8.237 14.131 1.00 93.56 99 SER A CA 1
ATOM 815 C C . SER A 1 99 ? -7.125 -9.302 13.439 1.00 93.56 99 SER A C 1
ATOM 817 O O . SER A 1 99 ? -6.505 -9.023 12.416 1.00 93.56 99 SER A O 1
ATOM 819 N N . PHE A 1 100 ? -7.152 -10.541 13.939 1.00 93.62 100 PHE A N 1
ATOM 820 C CA . PHE A 1 100 ? -6.499 -11.672 13.286 1.00 93.62 100 PHE A CA 1
ATOM 821 C C . PHE A 1 100 ? -7.057 -11.914 11.878 1.00 93.62 100 PHE A C 1
ATOM 823 O O . PHE A 1 100 ? -6.288 -12.092 10.940 1.00 93.62 100 PHE A O 1
ATOM 830 N N . SER A 1 101 ? -8.380 -11.849 11.711 1.00 94.06 101 SER A N 1
ATOM 831 C CA . SER A 1 101 ? -9.039 -12.031 10.411 1.00 94.06 101 SER A CA 1
ATOM 832 C C . SER A 1 101 ? -8.658 -10.939 9.411 1.00 94.06 101 SER A C 1
ATOM 834 O O . SER A 1 101 ? -8.421 -11.244 8.246 1.00 94.06 101 SER A O 1
ATOM 836 N N . VAL A 1 102 ? -8.546 -9.681 9.850 1.00 92.75 102 VAL A N 1
ATOM 837 C CA . VAL A 1 102 ? -8.082 -8.576 8.996 1.00 92.75 102 VAL A CA 1
ATOM 838 C C . VAL A 1 102 ? -6.626 -8.779 8.585 1.00 92.75 102 VAL A C 1
ATOM 840 O O . VAL A 1 102 ? -6.315 -8.669 7.403 1.00 92.75 102 VAL A O 1
ATOM 843 N N . LEU A 1 103 ? -5.739 -9.116 9.526 1.00 90.88 103 LEU A N 1
ATOM 844 C CA . LEU A 1 103 ? -4.330 -9.386 9.221 1.00 90.88 103 LEU A CA 1
ATOM 845 C C . LEU A 1 103 ? -4.180 -10.557 8.249 1.00 90.88 103 LEU A C 1
ATOM 847 O O . LEU A 1 103 ? -3.412 -10.475 7.294 1.00 90.88 103 LEU A O 1
ATOM 851 N N . LEU A 1 104 ? -4.942 -11.627 8.462 1.00 88.00 104 LEU A N 1
ATOM 852 C CA . LEU A 1 104 ? -4.973 -12.772 7.565 1.00 88.00 104 LEU A CA 1
ATOM 853 C C . LEU A 1 104 ? -5.500 -12.365 6.182 1.00 88.00 104 LEU A C 1
ATOM 855 O O . LEU A 1 104 ? -4.888 -12.711 5.179 1.00 88.00 104 LEU A O 1
ATOM 859 N N . GLY A 1 105 ? -6.556 -11.550 6.120 1.00 86.69 105 GLY A N 1
ATOM 860 C CA . GLY A 1 105 ? -7.078 -10.988 4.874 1.00 86.69 105 GLY A CA 1
ATOM 861 C C . GLY A 1 105 ? -6.039 -10.173 4.102 1.00 86.69 105 GLY A C 1
ATOM 862 O O . GLY A 1 105 ? -5.863 -10.401 2.913 1.00 86.69 105 GLY A O 1
ATOM 863 N N . ILE A 1 106 ? -5.293 -9.287 4.770 1.00 85.44 106 ILE A N 1
ATOM 864 C CA . ILE A 1 106 ? -4.214 -8.502 4.141 1.00 85.44 106 ILE A CA 1
ATOM 865 C C . ILE A 1 106 ? -3.132 -9.414 3.548 1.00 85.44 106 ILE A C 1
ATOM 867 O O . ILE A 1 106 ? -2.606 -9.113 2.485 1.00 85.44 106 ILE A O 1
ATOM 871 N N . ASN A 1 107 ? -2.810 -10.528 4.212 1.00 79.31 107 ASN A N 1
ATOM 872 C CA . ASN A 1 107 ? -1.803 -11.473 3.723 1.00 79.31 107 ASN A CA 1
ATOM 873 C C . ASN A 1 107 ? -2.318 -12.373 2.588 1.00 79.31 107 ASN A C 1
ATOM 875 O O . ASN A 1 107 ? -1.532 -12.796 1.748 1.00 79.31 107 ASN A O 1
ATOM 879 N N . LEU A 1 108 ? -3.617 -12.687 2.557 1.00 82.19 108 LEU A N 1
ATOM 880 C CA . LEU A 1 108 ? -4.220 -13.471 1.474 1.00 82.19 108 LEU A CA 1
ATOM 881 C C . LEU A 1 108 ? -4.478 -12.638 0.217 1.00 82.19 108 LEU A C 1
ATOM 883 O O . LEU A 1 108 ? -4.487 -13.167 -0.894 1.00 82.19 108 LEU A O 1
ATOM 887 N N . VAL A 1 109 ? -4.734 -11.343 0.383 1.00 82.69 109 VAL A N 1
ATOM 888 C CA . VAL A 1 109 ? -5.023 -10.444 -0.727 1.00 82.69 109 VAL A CA 1
ATOM 889 C C . VAL A 1 109 ? -3.711 -9.981 -1.357 1.00 82.69 109 VAL A C 1
ATOM 891 O O . VAL A 1 109 ? -2.942 -9.230 -0.766 1.00 82.69 109 VAL A O 1
ATOM 894 N N . ASN A 1 110 ? -3.484 -10.371 -2.609 1.00 80.81 110 ASN A N 1
ATOM 895 C CA . ASN A 1 110 ? -2.346 -9.896 -3.385 1.00 80.81 110 ASN A CA 1
ATOM 896 C C . ASN A 1 110 ? -2.552 -8.420 -3.792 1.00 80.81 110 ASN A C 1
ATOM 898 O O . ASN A 1 110 ? -3.273 -8.105 -4.744 1.00 80.81 110 ASN A O 1
ATOM 902 N N . PHE A 1 111 ? -1.931 -7.505 -3.042 1.00 83.62 111 PHE A N 1
ATOM 903 C CA . PHE A 1 111 ? -2.005 -6.064 -3.302 1.00 83.62 111 PHE A CA 1
ATOM 904 C C . PHE A 1 111 ? -1.392 -5.677 -4.648 1.00 83.62 111 PHE A C 1
ATOM 906 O O . PHE A 1 111 ? -1.935 -4.801 -5.318 1.00 83.62 111 PHE A O 1
ATOM 913 N N . ASP A 1 112 ? -0.327 -6.352 -5.079 1.00 79.00 112 ASP A N 1
ATOM 914 C CA . ASP A 1 112 ? 0.292 -6.106 -6.382 1.00 79.00 112 ASP A CA 1
ATOM 915 C C . ASP A 1 112 ? -0.679 -6.412 -7.529 1.00 79.00 112 ASP A C 1
ATOM 917 O O . ASP A 1 112 ? -0.839 -5.610 -8.452 1.00 79.00 112 ASP A O 1
ATOM 921 N N . TYR A 1 113 ? -1.400 -7.530 -7.426 1.00 80.19 113 TYR A N 1
ATOM 922 C CA . TYR A 1 113 ? -2.437 -7.915 -8.381 1.00 80.19 113 TYR A CA 1
ATOM 923 C C . TYR A 1 113 ? -3.586 -6.896 -8.422 1.00 80.19 113 TYR A C 1
ATOM 925 O O . TYR A 1 113 ? -4.023 -6.488 -9.501 1.00 80.19 113 TYR A O 1
ATOM 933 N N . LEU A 1 114 ? -4.060 -6.437 -7.256 1.00 83.06 114 LEU A N 1
ATOM 934 C CA . LEU A 1 114 ? -5.104 -5.408 -7.166 1.00 83.06 114 LEU A CA 1
ATOM 935 C C . LEU A 1 114 ? -4.686 -4.098 -7.835 1.00 83.06 114 LEU A C 1
ATOM 937 O O . LEU A 1 114 ? -5.465 -3.512 -8.590 1.00 83.06 114 LEU A O 1
ATOM 941 N N . ILE A 1 115 ? -3.459 -3.648 -7.569 1.00 84.38 115 ILE A N 1
ATOM 942 C CA . ILE A 1 115 ? -2.905 -2.435 -8.173 1.00 84.38 115 ILE A CA 1
ATOM 943 C C . ILE A 1 115 ? -2.864 -2.587 -9.690 1.00 84.38 115 ILE A C 1
ATOM 945 O O . ILE A 1 115 ? -3.298 -1.689 -10.406 1.00 84.38 115 ILE A O 1
ATOM 949 N N . TYR A 1 116 ? -2.362 -3.709 -10.200 1.00 78.19 116 TYR A N 1
ATOM 950 C CA . TYR A 1 116 ? -2.156 -3.838 -11.634 1.00 78.19 116 TYR A CA 1
ATOM 951 C C . TYR A 1 116 ? -3.457 -4.040 -12.425 1.00 78.19 116 TYR A C 1
ATOM 953 O O . TYR A 1 116 ? -3.626 -3.439 -13.489 1.00 78.19 116 TYR A O 1
ATOM 961 N N . HIS A 1 117 ? -4.380 -4.864 -11.926 1.00 79.06 117 HIS A N 1
ATOM 962 C CA . HIS A 1 117 ? -5.553 -5.283 -12.698 1.00 79.06 117 HIS A CA 1
ATOM 963 C C . HIS A 1 117 ? -6.812 -4.447 -12.457 1.00 79.06 117 HIS A C 1
ATOM 965 O O . HIS A 1 117 ? -7.639 -4.365 -13.362 1.00 79.06 117 HIS A O 1
ATOM 971 N N . TYR A 1 118 ? -6.968 -3.817 -11.287 1.00 81.25 118 TYR A N 1
ATOM 972 C CA . TYR A 1 118 ? -8.195 -3.076 -10.964 1.00 81.25 118 TYR A CA 1
ATOM 973 C C . TYR A 1 118 ? -8.029 -1.562 -11.050 1.00 81.25 118 TYR A C 1
ATOM 975 O O . TYR A 1 118 ? -8.863 -0.896 -11.658 1.00 81.25 118 TYR A O 1
ATOM 983 N N . ALA A 1 119 ? -6.969 -1.003 -10.463 1.00 80.81 119 ALA A N 1
ATOM 984 C CA . ALA A 1 119 ? -6.736 0.439 -10.501 1.00 80.81 119 ALA A CA 1
ATOM 985 C C . ALA A 1 119 ? -5.238 0.746 -10.527 1.00 80.81 119 ALA A C 1
ATOM 987 O O . ALA A 1 119 ? -4.608 0.944 -9.486 1.00 80.81 119 ALA A O 1
ATOM 988 N N . LYS A 1 120 ? -4.677 0.795 -11.740 1.00 79.56 120 LYS A N 1
ATOM 989 C CA . LYS A 1 120 ? -3.263 1.112 -11.974 1.00 79.56 120 LYS A CA 1
ATOM 990 C C . LYS A 1 120 ? -2.926 2.477 -11.390 1.00 79.56 120 LYS A C 1
ATOM 992 O O . LYS A 1 120 ? -3.673 3.428 -11.601 1.00 79.56 120 LYS A O 1
ATOM 997 N N . SER A 1 121 ? -1.794 2.575 -10.695 1.00 78.25 121 SER A N 1
ATOM 998 C CA . SER A 1 121 ? -1.321 3.861 -10.184 1.00 78.25 121 SER A CA 1
ATOM 999 C C . SER A 1 121 ? -1.054 4.830 -11.340 1.00 78.25 121 SER A C 1
ATOM 1001 O O . SER A 1 121 ? -0.466 4.447 -12.355 1.00 78.25 121 SER A O 1
ATOM 1003 N N . THR A 1 122 ? -1.495 6.075 -11.191 1.00 69.12 122 THR A N 1
ATOM 1004 C CA . THR A 1 122 ? -1.325 7.155 -12.164 1.00 69.12 122 THR A CA 1
ATOM 1005 C C . THR A 1 122 ? -0.676 8.380 -11.516 1.00 69.12 122 THR A C 1
ATOM 1007 O O . THR A 1 122 ? -0.749 8.610 -10.309 1.00 69.12 122 THR A O 1
ATOM 1010 N N . THR A 1 123 ? -0.024 9.178 -12.351 1.00 69.81 123 THR A N 1
ATOM 1011 C CA . THR A 1 123 ? 0.514 10.511 -12.078 1.00 69.81 123 THR A CA 1
ATOM 1012 C C . THR A 1 123 ? -0.165 11.520 -13.005 1.00 69.81 123 THR A C 1
ATOM 1014 O O . THR A 1 123 ? -0.983 11.155 -13.851 1.00 69.81 123 THR A O 1
ATOM 1017 N N . HIS A 1 124 ? 0.184 12.804 -12.884 1.00 58.06 124 HIS A N 1
ATOM 1018 C CA . HIS A 1 124 ? -0.326 13.860 -13.771 1.00 58.06 124 HIS A CA 1
ATOM 1019 C C . HIS A 1 124 ? -0.019 13.589 -15.255 1.00 58.06 124 HIS A C 1
ATOM 1021 O O . HIS A 1 124 ? -0.728 14.083 -16.125 1.00 58.06 124 HIS A O 1
ATOM 1027 N N . SER A 1 125 ? 1.005 12.777 -15.535 1.00 49.38 125 SER A N 1
ATOM 1028 C CA . SER A 1 125 ? 1.435 12.403 -16.884 1.00 49.38 125 SER A CA 1
ATOM 1029 C C . SER A 1 125 ? 0.810 11.091 -17.385 1.00 49.38 125 SER A C 1
ATOM 1031 O O . SER A 1 125 ? 1.188 10.606 -18.447 1.00 49.38 125 SER A O 1
ATOM 1033 N N . GLY A 1 126 ? -0.130 10.497 -16.640 1.00 66.50 126 GLY A N 1
ATOM 1034 C CA . GLY A 1 126 ? -0.758 9.215 -16.971 1.00 66.50 126 GLY A CA 1
ATOM 1035 C C . GLY A 1 126 ? -0.285 8.069 -16.074 1.00 66.50 126 GLY A C 1
ATOM 1036 O O . GLY A 1 126 ? 0.086 8.279 -14.925 1.00 66.50 126 GLY A O 1
ATOM 1037 N N . ILE A 1 127 ? -0.343 6.831 -16.560 1.00 68.69 127 ILE A N 1
ATOM 1038 C CA . ILE A 1 127 ? -0.032 5.632 -15.759 1.00 68.69 127 ILE A CA 1
ATOM 1039 C C . ILE A 1 127 ? 1.434 5.643 -15.294 1.00 68.69 127 ILE A C 1
ATOM 1041 O O . ILE A 1 127 ? 2.344 5.863 -16.089 1.00 68.69 127 ILE A O 1
ATOM 1045 N N . ASP A 1 128 ? 1.662 5.369 -14.009 1.00 71.00 128 ASP A N 1
ATOM 1046 C CA . ASP A 1 128 ? 2.989 5.351 -13.393 1.00 71.00 128 ASP A CA 1
ATOM 1047 C C . ASP A 1 128 ? 3.689 4.002 -13.621 1.00 71.00 128 ASP A C 1
ATOM 1049 O O . ASP A 1 128 ? 3.695 3.115 -12.763 1.00 71.00 128 ASP A O 1
ATOM 1053 N N . TYR A 1 129 ? 4.283 3.821 -14.802 1.00 64.88 129 TYR A N 1
ATOM 1054 C CA . TYR A 1 129 ? 5.016 2.590 -15.117 1.00 64.88 129 TYR A CA 1
ATOM 1055 C C . TYR A 1 129 ? 6.252 2.383 -14.235 1.00 64.88 129 TYR A C 1
ATOM 1057 O O . TYR A 1 129 ? 6.632 1.239 -13.986 1.00 64.88 129 TYR A O 1
ATOM 1065 N N . LEU A 1 130 ? 6.846 3.458 -13.702 1.00 63.56 130 LEU A N 1
ATOM 1066 C CA . LEU A 1 130 ? 7.961 3.367 -12.760 1.00 63.56 130 LEU A CA 1
ATOM 1067 C C . LEU A 1 130 ? 7.503 2.704 -11.457 1.00 63.56 130 LEU A C 1
ATOM 1069 O O . LEU A 1 130 ? 8.171 1.797 -10.963 1.00 63.56 130 LEU A O 1
ATOM 1073 N N . TYR A 1 131 ? 6.353 3.106 -10.922 1.00 67.06 131 TYR A N 1
ATOM 1074 C CA . TYR A 1 131 ? 5.744 2.445 -9.775 1.00 67.06 131 TYR A CA 1
ATOM 1075 C C . TYR A 1 131 ? 5.345 0.998 -10.092 1.00 67.06 131 TYR A C 1
ATOM 1077 O O . TYR A 1 131 ? 5.698 0.087 -9.341 1.00 67.06 131 TYR A O 1
ATOM 1085 N N . LEU A 1 132 ? 4.669 0.768 -11.224 1.00 66.31 132 LEU A N 1
ATOM 1086 C CA . LEU A 1 132 ? 4.186 -0.562 -11.612 1.00 66.31 132 LEU A CA 1
ATOM 1087 C C . LEU A 1 132 ? 5.321 -1.571 -11.869 1.00 66.31 132 LEU A C 1
ATOM 1089 O O . LEU A 1 132 ? 5.159 -2.752 -11.566 1.00 66.31 132 LEU A O 1
ATOM 1093 N N . SER A 1 133 ? 6.481 -1.113 -12.351 1.00 62.25 133 SER A N 1
ATOM 1094 C CA . SER A 1 133 ? 7.672 -1.953 -12.569 1.00 62.25 133 SER A CA 1
ATOM 1095 C C . SER A 1 133 ? 8.262 -2.533 -11.283 1.00 62.25 133 SER A C 1
ATOM 1097 O O . SER A 1 133 ? 8.982 -3.533 -11.312 1.00 62.25 133 SER A O 1
ATOM 1099 N N . ARG A 1 134 ? 7.964 -1.907 -10.138 1.00 66.75 134 ARG A N 1
ATOM 1100 C CA . ARG A 1 134 ? 8.456 -2.327 -8.824 1.00 66.75 134 ARG A CA 1
ATOM 1101 C C . ARG A 1 134 ? 7.574 -3.390 -8.177 1.00 66.75 134 ARG A C 1
ATOM 1103 O O . ARG A 1 134 ? 8.057 -4.032 -7.246 1.00 66.75 134 ARG A O 1
ATOM 1110 N N . LEU A 1 135 ? 6.347 -3.597 -8.670 1.00 69.50 135 LEU A N 1
ATOM 1111 C CA . LEU A 1 135 ? 5.434 -4.637 -8.177 1.00 69.50 135 LEU A CA 1
ATOM 1112 C C . LEU A 1 135 ? 6.073 -6.026 -8.308 1.00 69.50 135 LEU A C 1
ATOM 1114 O O . LEU A 1 135 ? 6.959 -6.229 -9.147 1.00 69.50 135 LEU A O 1
ATOM 1118 N N . SER A 1 136 ? 5.675 -6.977 -7.463 1.00 67.19 136 SER A N 1
ATOM 1119 C CA . SER A 1 136 ? 6.228 -8.335 -7.501 1.00 67.19 136 SER A CA 1
ATOM 1120 C C . SER A 1 136 ? 5.873 -9.086 -8.796 1.00 67.19 136 SER A C 1
ATOM 1122 O O . SER A 1 136 ? 5.020 -8.673 -9.582 1.00 67.19 136 SER A O 1
ATOM 1124 N N . THR A 1 137 ? 6.534 -10.222 -9.028 1.00 61.91 137 THR A N 1
ATOM 1125 C CA . THR A 1 137 ? 6.200 -11.182 -10.100 1.00 61.91 137 THR A CA 1
ATOM 1126 C C . THR A 1 137 ? 4.747 -11.646 -10.048 1.00 61.91 137 THR A C 1
ATOM 1128 O O . THR A 1 137 ? 4.159 -11.931 -11.090 1.00 61.91 137 THR A O 1
ATOM 1131 N N . ASP A 1 138 ? 4.144 -11.643 -8.860 1.00 57.91 138 ASP A N 1
ATOM 1132 C CA . ASP A 1 138 ? 2.770 -12.085 -8.637 1.00 57.91 138 ASP A CA 1
ATOM 1133 C C . ASP A 1 138 ? 1.734 -11.050 -9.112 1.00 57.91 138 ASP A C 1
ATOM 1135 O O . ASP A 1 138 ? 0.534 -11.324 -9.088 1.00 57.91 138 ASP A O 1
ATOM 1139 N N . ALA A 1 139 ? 2.178 -9.876 -9.581 1.00 60.88 139 ALA A N 1
ATOM 1140 C CA . ALA A 1 139 ? 1.339 -8.898 -10.272 1.00 60.88 139 ALA A CA 1
ATOM 1141 C C . ALA A 1 139 ? 0.873 -9.378 -11.657 1.00 60.88 139 ALA A C 1
ATOM 1143 O O . ALA A 1 139 ? -0.080 -8.827 -12.198 1.00 60.88 139 ALA A O 1
ATOM 1144 N N . GLY A 1 140 ? 1.542 -10.380 -12.244 1.00 64.69 140 GLY A N 1
ATOM 1145 C CA . GLY A 1 140 ? 1.111 -10.999 -13.497 1.00 64.69 140 GLY A CA 1
ATOM 1146 C C . GLY A 1 140 ? 1.231 -10.103 -14.743 1.00 64.69 140 GLY A C 1
ATOM 1147 O O . GLY A 1 140 ? 0.424 -10.237 -15.668 1.00 64.69 140 GLY A O 1
ATOM 1148 N N . SER A 1 141 ? 2.167 -9.152 -14.737 1.00 70.81 141 SER A N 1
ATOM 1149 C CA . SER A 1 141 ? 2.141 -7.986 -15.626 1.00 70.81 141 SER A CA 1
ATOM 1150 C C . SER A 1 141 ? 3.444 -7.632 -16.339 1.00 70.81 141 SER A C 1
ATOM 1152 O O . SER A 1 141 ? 3.541 -6.568 -16.954 1.00 70.81 141 SER A O 1
ATOM 1154 N N . GLN A 1 142 ? 4.485 -8.440 -16.189 1.00 72.38 142 GLN A N 1
ATOM 1155 C CA . GLN A 1 142 ? 5.831 -8.103 -16.645 1.00 72.38 142 GLN A CA 1
ATOM 1156 C C . GLN A 1 142 ? 5.899 -8.004 -18.170 1.00 72.38 142 GLN A C 1
ATOM 1158 O O . GLN A 1 142 ? 6.539 -7.085 -18.676 1.00 72.38 142 GLN A O 1
ATOM 1163 N N . ALA A 1 143 ? 5.192 -8.887 -18.886 1.00 78.00 143 ALA A N 1
ATOM 1164 C CA . ALA A 1 143 ? 5.099 -8.856 -20.349 1.00 78.00 143 ALA A CA 1
ATOM 1165 C C . ALA A 1 143 ? 4.524 -7.523 -20.856 1.00 78.00 143 ALA A C 1
ATOM 1167 O O . ALA A 1 143 ? 5.173 -6.803 -21.614 1.00 78.00 143 ALA A O 1
ATOM 1168 N N . ASP A 1 144 ? 3.332 -7.170 -20.374 1.00 79.69 144 ASP A N 1
ATOM 1169 C CA . ASP A 1 144 ? 2.589 -5.985 -20.806 1.00 79.69 144 ASP A CA 1
ATOM 1170 C C . ASP A 1 144 ? 3.329 -4.688 -20.454 1.00 79.69 144 ASP A C 1
ATOM 1172 O O . ASP A 1 144 ? 3.352 -3.733 -21.233 1.00 79.69 144 ASP A O 1
ATOM 1176 N N . GLN A 1 145 ? 3.948 -4.638 -19.267 1.00 77.44 145 GLN A N 1
ATOM 1177 C CA . GLN A 1 145 ? 4.746 -3.488 -18.845 1.00 77.44 145 GLN A CA 1
ATOM 1178 C C . GLN A 1 145 ? 6.007 -3.334 -19.694 1.00 77.44 145 GLN A C 1
ATOM 1180 O O . GLN A 1 145 ? 6.315 -2.216 -20.108 1.00 77.44 145 GLN A O 1
ATOM 1185 N N . LEU A 1 146 ? 6.712 -4.438 -19.971 1.00 83.44 146 LEU A N 1
ATOM 1186 C CA . LEU A 1 146 ? 7.902 -4.421 -20.813 1.00 83.44 146 LEU A CA 1
ATOM 1187 C C . LEU A 1 146 ? 7.549 -3.951 -22.225 1.00 83.44 146 LEU A C 1
ATOM 1189 O O . LEU A 1 146 ? 8.181 -3.028 -22.724 1.00 83.44 146 LEU A O 1
ATOM 1193 N N . GLN A 1 147 ? 6.517 -4.530 -22.843 1.00 83.88 147 GLN A N 1
ATOM 1194 C CA . GLN A 1 147 ? 6.113 -4.168 -24.201 1.00 83.88 147 GLN A CA 1
ATOM 1195 C C . GLN A 1 147 ? 5.747 -2.684 -24.303 1.00 83.88 147 GLN A C 1
ATOM 1197 O O . GLN A 1 147 ? 6.144 -2.009 -25.253 1.00 83.88 147 GLN A O 1
ATOM 1202 N N . LYS A 1 148 ? 5.034 -2.154 -23.305 1.00 82.56 148 LYS A N 1
ATOM 1203 C CA . LYS A 1 148 ? 4.654 -0.745 -23.289 1.00 82.56 148 LYS A CA 1
ATOM 1204 C C . LYS A 1 148 ? 5.846 0.190 -23.103 1.00 82.56 148 LYS A C 1
ATOM 1206 O O . LYS A 1 148 ? 6.007 1.111 -23.900 1.00 82.56 148 LYS A O 1
ATOM 1211 N N . LEU A 1 149 ? 6.691 -0.056 -22.104 1.00 81.31 149 LEU A N 1
ATOM 1212 C CA . LEU A 1 149 ? 7.889 0.757 -21.882 1.00 81.31 149 LEU A CA 1
ATOM 1213 C C . LEU A 1 149 ? 8.822 0.723 -23.095 1.00 81.31 149 LEU A C 1
ATOM 1215 O O . LEU A 1 149 ? 9.317 1.767 -23.506 1.00 81.31 149 LEU A O 1
ATOM 1219 N N . MET A 1 150 ? 8.985 -0.443 -23.722 1.00 83.31 150 MET A N 1
ATOM 1220 C CA . MET A 1 150 ? 9.747 -0.576 -24.964 1.00 83.31 150 MET A CA 1
ATOM 1221 C C . MET A 1 150 ? 9.132 0.236 -26.104 1.00 83.31 150 MET A C 1
ATOM 1223 O O . MET A 1 150 ? 9.858 0.961 -26.773 1.00 83.31 150 MET A O 1
ATOM 1227 N N . SER A 1 151 ? 7.806 0.199 -26.279 1.00 84.94 151 SER A N 1
ATOM 1228 C CA . SER A 1 151 ? 7.138 0.986 -27.325 1.00 84.94 151 SER A CA 1
ATOM 1229 C C . SER A 1 151 ? 7.303 2.500 -27.140 1.00 84.94 151 SER A C 1
ATOM 1231 O O . SER A 1 151 ? 7.429 3.223 -28.124 1.00 84.94 151 SER A O 1
ATOM 1233 N N . GLU A 1 152 ? 7.345 2.985 -25.895 1.00 81.69 152 GLU A N 1
ATOM 1234 C CA . GLU A 1 152 ? 7.612 4.396 -25.594 1.00 81.69 152 GLU A CA 1
ATOM 1235 C C . GLU A 1 152 ? 9.084 4.753 -25.856 1.00 81.69 152 GLU A C 1
ATOM 1237 O O . GLU A 1 152 ? 9.373 5.760 -26.495 1.00 81.69 152 GLU A O 1
ATOM 1242 N N . ILE A 1 153 ? 10.019 3.900 -25.426 1.00 82.94 153 ILE A N 1
ATOM 1243 C CA . ILE A 1 153 ? 11.463 4.104 -25.616 1.00 82.94 153 ILE A CA 1
ATOM 1244 C C . ILE A 1 153 ? 11.856 4.066 -27.099 1.00 82.94 153 ILE A C 1
ATOM 1246 O O . ILE A 1 153 ? 12.732 4.813 -27.532 1.00 82.94 153 ILE A O 1
ATOM 1250 N N . GLU A 1 154 ? 11.221 3.211 -27.899 1.00 83.31 154 GLU A N 1
ATOM 1251 C CA . GLU A 1 154 ? 11.489 3.112 -29.335 1.00 83.31 154 GLU A CA 1
ATOM 1252 C C . GLU A 1 154 ? 11.108 4.397 -30.081 1.00 83.31 154 GLU A C 1
ATOM 1254 O O . GLU A 1 154 ? 11.841 4.819 -30.983 1.00 83.31 154 GLU A O 1
ATOM 1259 N N . GLN A 1 155 ? 10.012 5.039 -29.662 1.00 81.88 155 GLN A N 1
ATOM 1260 C CA . GLN A 1 155 ? 9.517 6.303 -30.217 1.00 81.88 155 GLN A CA 1
ATOM 1261 C C . GLN A 1 155 ? 10.340 7.520 -29.772 1.00 81.88 155 GLN A C 1
ATOM 1263 O O . GLN A 1 155 ? 10.334 8.544 -30.454 1.00 81.88 155 GLN A O 1
ATOM 1268 N N . GLU A 1 156 ? 11.063 7.421 -28.657 1.00 77.44 156 GLU A N 1
ATOM 1269 C CA . GLU A 1 156 ? 11.904 8.495 -28.133 1.00 77.44 156 GLU A CA 1
ATOM 1270 C C . GLU A 1 156 ? 13.314 8.443 -28.748 1.00 77.44 156 GLU A C 1
ATOM 1272 O O . GLU A 1 156 ? 13.990 7.412 -28.765 1.00 77.44 156 GLU A O 1
ATOM 1277 N N . GLU A 1 157 ? 13.795 9.575 -29.269 1.00 68.44 157 GLU A N 1
ATOM 1278 C CA . GLU A 1 157 ? 15.160 9.682 -29.806 1.00 68.44 157 GLU A CA 1
ATOM 1279 C C . GLU A 1 157 ? 16.208 9.644 -28.680 1.00 68.44 157 GLU A C 1
ATOM 1281 O O . GLU A 1 157 ? 17.279 9.062 -28.838 1.00 68.44 157 GLU A O 1
ATOM 1286 N N . ARG A 1 158 ? 15.861 10.203 -27.511 1.00 71.25 158 ARG A N 1
ATOM 1287 C CA . ARG A 1 158 ? 16.648 10.161 -26.271 1.00 71.25 158 ARG A CA 1
ATOM 1288 C C . ARG A 1 158 ? 15.739 9.788 -25.098 1.00 71.25 158 ARG A C 1
ATOM 1290 O O . ARG A 1 158 ? 15.099 10.681 -24.542 1.00 71.25 158 ARG A O 1
ATOM 1297 N N . PRO A 1 159 ? 15.647 8.499 -24.743 1.00 67.25 159 PRO A N 1
ATOM 1298 C CA . PRO A 1 159 ? 14.714 8.056 -23.721 1.00 67.25 159 PRO A CA 1
ATOM 1299 C C . PRO A 1 159 ? 15.128 8.51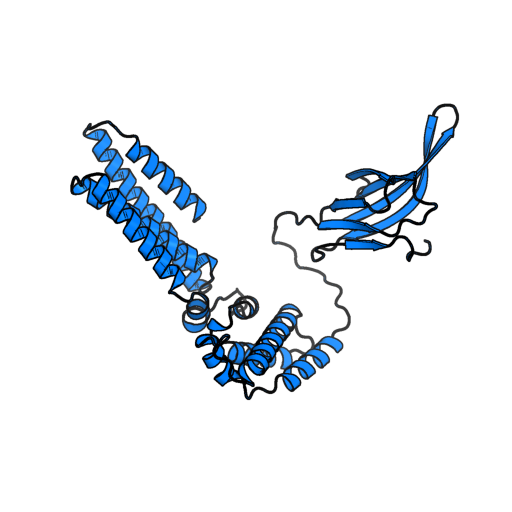2 -22.319 1.00 67.25 159 PRO A C 1
ATOM 1301 O O . PRO A 1 159 ? 16.308 8.485 -21.963 1.00 67.25 159 PRO A O 1
ATOM 1304 N N . ASP A 1 160 ? 14.145 8.898 -21.504 1.00 68.69 160 ASP A N 1
ATOM 1305 C CA . ASP A 1 160 ? 14.368 9.267 -20.100 1.00 68.69 160 ASP A CA 1
ATOM 1306 C C . ASP A 1 160 ? 14.939 8.071 -19.313 1.00 68.69 160 ASP A C 1
ATOM 1308 O O . ASP A 1 160 ? 14.397 6.960 -19.339 1.00 68.69 160 ASP A O 1
ATOM 1312 N N . ILE A 1 161 ? 16.005 8.299 -18.538 1.00 64.25 161 ILE A N 1
ATOM 1313 C CA . ILE A 1 161 ? 16.611 7.290 -17.661 1.00 64.25 161 ILE A CA 1
ATOM 1314 C C . ILE A 1 161 ? 15.602 6.690 -16.668 1.00 64.25 161 ILE A C 1
ATOM 1316 O O . ILE A 1 161 ? 15.705 5.520 -16.292 1.00 64.25 161 ILE A O 1
ATOM 1320 N N . ARG A 1 162 ? 14.567 7.456 -16.297 1.00 59.81 162 ARG A N 1
ATOM 1321 C CA . ARG A 1 162 ? 13.450 7.010 -15.452 1.00 59.81 162 ARG A CA 1
ATOM 1322 C C . ARG A 1 162 ? 12.557 5.970 -16.127 1.00 59.81 162 ARG A C 1
ATOM 1324 O O . ARG A 1 162 ? 11.817 5.298 -15.417 1.00 59.81 162 ARG A O 1
ATOM 1331 N N . LYS A 1 163 ? 12.631 5.812 -17.453 1.00 66.56 163 LYS A N 1
ATOM 1332 C CA . LYS A 1 163 ? 11.985 4.736 -18.228 1.00 66.56 163 LYS A CA 1
ATOM 1333 C C . LYS A 1 163 ? 12.962 3.604 -18.540 1.00 66.56 163 LYS A C 1
ATOM 1335 O O . LYS A 1 163 ? 12.600 2.433 -18.434 1.00 66.56 163 LYS A O 1
ATOM 1340 N N . VAL A 1 164 ? 14.216 3.936 -18.841 1.00 68.19 164 VAL A N 1
ATOM 1341 C CA . VAL A 1 164 ? 15.268 2.960 -19.173 1.00 68.19 164 VAL A CA 1
ATOM 1342 C C . VAL A 1 164 ? 15.591 2.042 -17.984 1.00 68.19 164 VAL A C 1
ATOM 1344 O O . VAL A 1 164 ? 15.542 0.819 -18.119 1.00 68.19 164 VAL A O 1
ATOM 1347 N N . GLN A 1 165 ? 15.836 2.599 -16.792 1.00 65.62 165 GLN A N 1
ATOM 1348 C CA . GLN A 1 165 ? 16.241 1.819 -15.611 1.00 65.62 165 GLN A CA 1
ATOM 1349 C C . GLN A 1 165 ? 15.174 0.796 -15.149 1.00 65.62 165 GLN A C 1
ATOM 1351 O O . GLN A 1 165 ? 15.515 -0.362 -14.870 1.00 65.62 165 GLN A O 1
ATOM 1356 N N . PRO A 1 166 ? 13.872 1.148 -15.095 1.00 64.12 166 PRO A N 1
ATOM 1357 C CA . PRO A 1 166 ? 12.806 0.172 -14.861 1.00 64.12 166 PRO A CA 1
ATOM 1358 C C . PRO A 1 166 ? 12.722 -0.918 -15.922 1.00 64.12 166 PRO A C 1
ATOM 1360 O O . PRO A 1 166 ? 12.475 -2.075 -15.587 1.00 64.12 166 PRO A O 1
ATOM 1363 N N . THR A 1 167 ? 12.958 -0.570 -17.189 1.00 74.06 167 THR A N 1
ATOM 1364 C CA . THR A 1 167 ? 12.889 -1.525 -18.299 1.00 74.06 167 THR A CA 1
ATOM 1365 C C . THR A 1 167 ? 13.991 -2.578 -18.181 1.00 74.06 167 THR A C 1
ATOM 1367 O O . THR A 1 167 ? 13.696 -3.768 -18.274 1.00 74.06 167 THR A O 1
ATOM 1370 N N . TYR A 1 168 ? 15.225 -2.189 -17.829 1.00 70.94 168 TYR A N 1
ATOM 1371 C CA . TYR A 1 168 ? 16.282 -3.153 -17.483 1.00 70.94 168 TYR A CA 1
ATOM 1372 C C . TYR A 1 168 ? 15.900 -4.049 -16.300 1.00 70.94 168 TYR A C 1
ATOM 1374 O O . TYR A 1 168 ? 16.178 -5.248 -16.313 1.00 70.94 168 TYR A O 1
ATOM 1382 N N . THR A 1 169 ? 15.237 -3.489 -15.286 1.00 68.56 169 THR A N 1
ATOM 1383 C CA . THR A 1 169 ? 14.787 -4.258 -14.115 1.00 68.56 169 THR A CA 1
ATOM 1384 C C . THR A 1 169 ? 13.746 -5.312 -14.509 1.00 68.56 169 THR A C 1
ATOM 1386 O O . THR A 1 169 ? 13.819 -6.451 -14.047 1.00 68.56 169 THR A O 1
ATOM 1389 N N . LEU A 1 170 ? 12.800 -4.964 -15.387 1.00 72.75 170 LEU A N 1
ATOM 1390 C CA . LEU A 1 170 ? 11.810 -5.899 -15.929 1.00 72.75 170 LEU A CA 1
ATOM 1391 C C . LEU A 1 170 ? 12.463 -6.984 -16.790 1.00 72.75 170 LEU A C 1
ATOM 1393 O O . LEU A 1 170 ? 12.159 -8.160 -16.606 1.00 72.75 170 LEU A O 1
ATOM 1397 N N . ILE A 1 171 ? 13.400 -6.610 -17.665 1.00 78.38 171 ILE A N 1
ATOM 1398 C CA . ILE A 1 171 ? 14.182 -7.551 -18.480 1.00 78.38 171 ILE A CA 1
ATOM 1399 C C . ILE A 1 171 ? 14.908 -8.561 -17.589 1.00 78.38 171 ILE A C 1
ATOM 1401 O O . ILE A 1 171 ? 14.770 -9.763 -17.796 1.00 78.38 171 ILE A O 1
ATOM 1405 N N . TYR A 1 172 ? 15.613 -8.092 -16.558 1.00 74.12 172 TYR A N 1
ATOM 1406 C CA . TYR A 1 172 ? 16.330 -8.958 -15.623 1.00 74.12 172 TYR A CA 1
ATOM 1407 C C . TYR A 1 172 ? 15.394 -9.931 -14.891 1.00 74.12 172 TYR A C 1
ATOM 1409 O O . TYR A 1 172 ? 15.710 -11.110 -14.732 1.00 74.12 172 TYR A O 1
ATOM 1417 N N . ARG A 1 173 ? 14.212 -9.467 -14.469 1.00 74.56 173 ARG A N 1
ATOM 1418 C CA . ARG A 1 173 ? 13.205 -10.320 -13.816 1.00 74.56 173 ARG A CA 1
ATOM 1419 C C . ARG A 1 173 ? 12.643 -11.377 -14.764 1.00 74.56 173 ARG A C 1
ATOM 1421 O O . ARG A 1 173 ? 12.497 -12.529 -14.360 1.00 74.56 173 ARG A O 1
ATOM 1428 N N . ILE A 1 174 ? 12.381 -11.015 -16.019 1.00 81.94 174 ILE A N 1
ATOM 1429 C CA . ILE A 1 174 ? 11.936 -11.959 -17.049 1.00 81.94 174 ILE A CA 1
ATOM 1430 C C . ILE A 1 174 ? 13.034 -12.985 -17.345 1.00 81.94 174 ILE A C 1
ATOM 1432 O O . ILE A 1 174 ? 12.747 -14.176 -17.413 1.00 81.94 174 ILE A O 1
ATOM 1436 N N . GLU A 1 175 ? 14.293 -12.561 -17.470 1.00 81.06 175 GLU A N 1
ATOM 1437 C CA . GLU A 1 175 ? 15.436 -13.469 -17.628 1.00 81.06 175 GLU A CA 1
ATOM 1438 C C . GLU A 1 175 ? 15.554 -14.437 -16.443 1.00 81.06 175 GLU A C 1
ATOM 1440 O O . GLU A 1 175 ? 15.718 -15.640 -16.652 1.00 81.06 175 GLU A O 1
ATOM 1445 N N . TYR A 1 176 ? 15.387 -13.942 -15.212 1.00 81.88 176 TYR A N 1
ATOM 1446 C CA . TYR A 1 176 ? 15.354 -14.775 -14.011 1.00 81.88 176 TYR A CA 1
ATOM 1447 C C . TYR A 1 176 ? 14.220 -15.808 -14.056 1.00 81.88 176 TYR A C 1
ATOM 1449 O O . TYR A 1 176 ? 14.472 -16.986 -13.811 1.00 81.88 176 TYR A O 1
ATOM 1457 N N . LEU A 1 177 ? 12.990 -15.409 -14.411 1.00 81.50 177 LEU A N 1
ATOM 1458 C CA . LEU A 1 177 ? 11.861 -16.338 -14.562 1.00 81.50 177 LEU A CA 1
ATOM 1459 C C . LEU A 1 177 ? 12.142 -17.390 -15.641 1.00 81.50 177 LEU A C 1
ATOM 1461 O O . LEU A 1 177 ? 11.882 -18.576 -15.429 1.00 81.50 177 LEU A O 1
ATOM 1465 N N . LYS A 1 178 ? 12.703 -16.971 -16.783 1.00 84.94 178 LYS A N 1
ATOM 1466 C CA . LYS A 1 178 ? 13.064 -17.872 -17.882 1.00 84.94 178 LYS A CA 1
ATOM 1467 C C . LYS A 1 178 ? 14.109 -18.892 -17.452 1.00 84.94 178 LYS A C 1
ATOM 1469 O O . LYS A 1 178 ? 13.955 -20.057 -17.799 1.00 84.94 178 LYS A O 1
ATOM 1474 N N . GLU A 1 179 ? 15.125 -18.492 -16.689 1.00 84.06 179 GLU A N 1
ATOM 1475 C CA . GLU A 1 179 ? 16.152 -19.418 -16.204 1.00 84.06 179 GLU A CA 1
ATOM 1476 C C . GLU A 1 179 ? 15.628 -20.316 -15.071 1.00 84.06 179 GLU A C 1
ATOM 1478 O O . GLU A 1 179 ? 15.857 -21.525 -15.102 1.00 84.06 179 GLU A O 1
ATOM 1483 N N . LYS A 1 180 ? 14.852 -19.767 -14.124 1.00 80.56 180 LYS A N 1
ATOM 1484 C CA . LYS A 1 180 ? 14.244 -20.514 -13.010 1.00 80.56 180 LYS A CA 1
ATOM 1485 C C . LYS A 1 180 ? 13.339 -21.644 -13.501 1.00 80.56 180 LYS A C 1
ATOM 1487 O O . LYS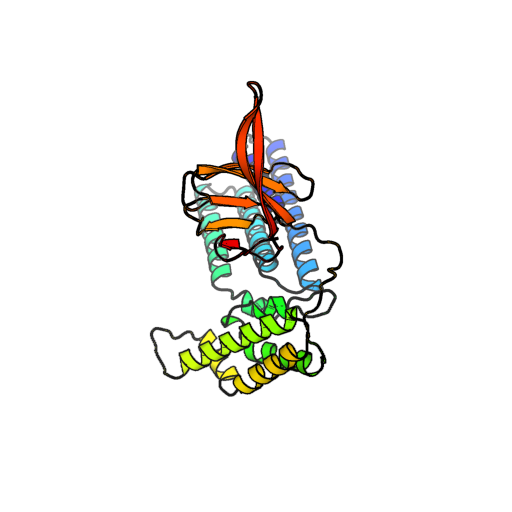 A 1 180 ? 13.446 -22.760 -13.004 1.00 80.56 180 LYS A O 1
ATOM 1492 N N . TYR A 1 181 ? 12.473 -21.373 -14.479 1.00 86.00 181 TYR A N 1
ATOM 1493 C CA . TYR A 1 181 ? 11.503 -22.348 -14.995 1.00 86.00 181 TYR A CA 1
ATOM 1494 C C . TYR A 1 181 ? 11.977 -23.108 -16.242 1.00 86.00 181 TYR A C 1
ATOM 1496 O O . TYR A 1 181 ? 11.244 -23.947 -16.765 1.00 86.00 181 TYR A O 1
ATOM 1504 N N . LYS A 1 182 ? 13.223 -22.895 -16.689 1.00 85.12 182 LYS A N 1
ATOM 1505 C CA . LYS A 1 182 ? 13.861 -23.673 -17.768 1.00 85.12 182 LYS A CA 1
ATOM 1506 C C . LYS A 1 182 ? 13.929 -25.165 -17.454 1.00 85.12 182 LYS A C 1
ATOM 1508 O O . LYS A 1 182 ? 13.842 -25.999 -18.353 1.00 85.12 182 LYS A O 1
ATOM 1513 N N . LYS A 1 183 ? 14.124 -25.499 -16.178 1.00 84.44 183 LYS A N 1
ATOM 1514 C CA . LYS A 1 183 ? 14.055 -26.860 -15.645 1.00 84.44 183 LYS A CA 1
ATOM 1515 C C . LYS A 1 183 ? 13.058 -26.857 -14.499 1.00 84.44 183 LYS A C 1
ATOM 1517 O O . LYS A 1 183 ? 13.143 -26.015 -13.615 1.00 84.44 183 LYS A O 1
ATOM 1522 N N . PHE A 1 184 ? 12.123 -27.797 -14.515 1.00 83.19 184 PHE A N 1
ATOM 1523 C CA . PHE A 1 184 ? 11.132 -27.899 -13.454 1.00 83.19 184 PHE A CA 1
ATOM 1524 C C . PHE A 1 184 ? 11.793 -28.354 -12.141 1.00 83.19 184 PHE A C 1
ATOM 1526 O O . PHE A 1 184 ? 12.324 -29.462 -12.072 1.00 83.19 184 PHE A O 1
ATOM 1533 N N . ASP A 1 185 ? 11.745 -27.509 -11.106 1.00 84.62 185 ASP A N 1
ATOM 1534 C CA . ASP A 1 185 ? 12.112 -27.852 -9.726 1.00 84.62 185 ASP A CA 1
ATOM 1535 C C . ASP A 1 185 ? 10.923 -27.565 -8.802 1.00 84.62 185 ASP A C 1
ATOM 1537 O O . ASP A 1 185 ? 10.523 -26.418 -8.599 1.00 84.62 185 ASP A O 1
ATOM 1541 N N . ILE A 1 186 ? 10.353 -28.624 -8.225 1.00 81.00 186 ILE A N 1
ATOM 1542 C CA . ILE A 1 186 ? 9.180 -28.524 -7.352 1.00 81.00 186 ILE A CA 1
ATOM 1543 C C . ILE A 1 186 ? 9.467 -27.757 -6.053 1.00 81.00 186 ILE A C 1
ATOM 1545 O O . ILE A 1 186 ? 8.550 -27.202 -5.457 1.00 81.00 186 ILE A O 1
ATOM 1549 N N . ARG A 1 187 ? 10.731 -27.690 -5.610 1.00 68.12 187 ARG A N 1
ATOM 1550 C CA . ARG A 1 187 ? 11.115 -27.034 -4.346 1.00 68.12 187 ARG A CA 1
ATOM 1551 C C . ARG A 1 187 ? 11.078 -25.515 -4.437 1.00 68.12 187 ARG A C 1
ATOM 1553 O O . ARG A 1 187 ? 10.948 -24.846 -3.419 1.00 68.12 187 ARG A O 1
ATOM 1560 N N . THR A 1 188 ? 11.234 -24.977 -5.640 1.00 73.50 188 THR A N 1
ATOM 1561 C CA . THR A 1 188 ? 11.259 -23.533 -5.899 1.00 73.50 188 THR A CA 1
ATOM 1562 C C . THR A 1 188 ? 10.032 -23.071 -6.682 1.00 73.50 188 THR A C 1
ATOM 1564 O O . THR A 1 188 ? 9.936 -21.889 -7.020 1.00 73.50 188 THR A O 1
ATOM 1567 N N . PHE A 1 189 ? 9.094 -23.984 -6.952 1.00 73.69 189 PHE A N 1
ATOM 1568 C CA . PHE A 1 189 ? 7.891 -23.727 -7.728 1.00 73.69 189 PHE A CA 1
ATOM 1569 C C . PHE A 1 189 ? 6.958 -22.744 -7.013 1.00 73.69 189 PHE A C 1
ATOM 1571 O O . PHE A 1 189 ? 6.521 -22.981 -5.887 1.00 73.69 189 PHE A O 1
ATOM 1578 N N . ASN A 1 190 ? 6.610 -21.663 -7.707 1.00 79.69 190 ASN A N 1
ATOM 1579 C CA . ASN A 1 190 ? 5.561 -20.731 -7.320 1.00 79.69 190 ASN A CA 1
ATOM 1580 C C . ASN A 1 190 ? 4.552 -20.649 -8.476 1.00 79.69 190 ASN A C 1
ATOM 1582 O O . ASN A 1 190 ? 4.921 -20.414 -9.625 1.00 79.69 190 ASN A O 1
ATOM 1586 N N . PHE A 1 191 ? 3.271 -20.859 -8.173 1.00 76.38 191 PHE A N 1
ATOM 1587 C CA . PHE A 1 191 ? 2.214 -20.888 -9.183 1.00 76.38 191 PHE A CA 1
ATOM 1588 C C . PHE A 1 191 ? 2.039 -19.543 -9.909 1.00 76.38 191 PHE A C 1
ATOM 1590 O O . PHE A 1 191 ? 1.908 -19.526 -11.132 1.00 76.38 191 PHE A O 1
ATOM 1597 N N . SER A 1 192 ? 2.068 -18.427 -9.179 1.00 73.94 192 SER A N 1
ATOM 1598 C CA . SER A 1 192 ? 1.929 -17.074 -9.730 1.00 73.94 192 SER A CA 1
ATOM 1599 C C . SER A 1 192 ? 3.086 -16.740 -10.670 1.00 73.94 192 SER A C 1
ATOM 1601 O O . SER A 1 192 ? 2.874 -16.316 -11.805 1.00 73.94 192 SER A O 1
ATOM 1603 N N . GLU A 1 193 ? 4.315 -17.023 -10.240 1.00 75.81 193 GLU A N 1
ATOM 1604 C CA . GLU A 1 193 ? 5.504 -16.849 -11.071 1.00 75.81 193 GLU A CA 1
ATOM 1605 C C . GLU A 1 193 ? 5.505 -17.770 -12.298 1.00 75.81 193 GLU A C 1
ATOM 1607 O O . GLU A 1 193 ? 5.912 -17.348 -13.378 1.00 75.81 193 GLU A O 1
ATOM 1612 N N . PHE A 1 194 ? 5.053 -19.022 -12.161 1.00 81.69 194 PHE A N 1
ATOM 1613 C CA . PHE A 1 194 ? 4.958 -19.953 -13.285 1.00 81.69 194 PHE A CA 1
ATOM 1614 C C . PHE A 1 194 ? 3.908 -19.500 -14.303 1.00 81.69 194 PHE A C 1
ATOM 1616 O O . PHE A 1 194 ? 4.148 -19.559 -15.510 1.00 81.69 194 PHE A O 1
ATOM 1623 N N . SER A 1 195 ? 2.760 -19.006 -13.830 1.00 83.25 195 SER A N 1
ATOM 1624 C CA . SER A 1 195 ? 1.741 -18.395 -14.683 1.00 83.25 195 SER A CA 1
ATOM 1625 C C . SER A 1 195 ? 2.303 -17.195 -15.445 1.00 83.25 195 SER A C 1
ATOM 1627 O O . SER A 1 195 ? 1.963 -17.005 -16.611 1.00 83.25 195 SER A O 1
ATOM 1629 N N . GLU A 1 196 ? 3.157 -16.390 -14.813 1.00 81.44 196 GLU A N 1
ATOM 1630 C CA . GLU A 1 196 ? 3.793 -15.253 -15.473 1.00 81.44 196 GLU A CA 1
ATOM 1631 C C . GLU A 1 196 ? 4.873 -15.690 -16.465 1.00 81.44 196 GLU A C 1
ATOM 1633 O O . GLU A 1 196 ? 4.900 -15.212 -17.598 1.00 81.44 196 GLU A O 1
ATOM 1638 N N . TYR A 1 197 ? 5.694 -16.676 -16.098 1.00 85.50 197 TYR A N 1
ATOM 1639 C CA . TYR A 1 197 ? 6.663 -17.307 -16.991 1.00 85.50 197 TYR A CA 1
ATOM 1640 C C . TYR A 1 197 ? 6.013 -17.780 -18.298 1.00 85.50 197 TYR A C 1
ATOM 1642 O O . TYR A 1 197 ? 6.556 -17.520 -19.371 1.00 85.50 197 TYR A O 1
ATOM 1650 N N . GLN A 1 198 ? 4.831 -18.406 -18.242 1.00 88.06 198 GLN A N 1
ATOM 1651 C CA . GLN A 1 198 ? 4.124 -18.853 -19.449 1.00 88.06 198 GLN A CA 1
ATOM 1652 C C . GLN A 1 198 ? 3.807 -17.713 -20.428 1.00 88.06 198 GLN A C 1
ATOM 1654 O O . GLN A 1 198 ? 3.755 -17.969 -21.629 1.00 88.06 198 GLN A O 1
ATOM 1659 N N . LYS A 1 199 ? 3.635 -16.476 -19.942 1.00 85.69 199 LYS A N 1
ATOM 1660 C CA . LYS A 1 199 ? 3.390 -15.293 -20.780 1.00 85.69 199 LYS A CA 1
ATOM 1661 C C . LYS A 1 199 ? 4.672 -14.701 -21.368 1.00 85.69 199 LYS A C 1
ATOM 1663 O O . LYS A 1 199 ? 4.633 -14.139 -22.455 1.00 85.69 199 LYS A O 1
ATOM 1668 N N . VAL A 1 200 ? 5.800 -14.805 -20.657 1.00 85.38 200 VAL A N 1
ATOM 1669 C CA . VAL A 1 200 ? 7.068 -14.146 -21.037 1.00 85.38 200 VAL A CA 1
ATOM 1670 C C . VAL A 1 200 ? 8.106 -15.085 -21.663 1.00 85.38 200 VAL A C 1
ATOM 1672 O O . VAL A 1 200 ? 9.128 -14.618 -22.168 1.00 85.38 200 VAL A O 1
ATOM 1675 N N . LYS A 1 201 ? 7.884 -16.406 -21.641 1.00 85.94 201 LYS A N 1
ATOM 1676 C CA . LYS A 1 201 ? 8.859 -17.409 -22.112 1.00 85.94 201 LYS A CA 1
ATOM 1677 C C . LYS A 1 201 ? 9.291 -17.202 -23.568 1.00 85.94 201 LYS A C 1
ATOM 1679 O O . LYS A 1 201 ? 10.466 -17.406 -23.878 1.00 85.94 201 LYS A O 1
ATOM 1684 N N . ASP A 1 202 ? 8.377 -16.725 -24.411 1.00 86.69 202 ASP A N 1
ATOM 1685 C CA . ASP A 1 202 ? 8.587 -16.543 -25.850 1.00 86.69 202 ASP A CA 1
ATOM 1686 C C . ASP A 1 202 ? 9.095 -15.132 -26.209 1.00 86.69 202 ASP A C 1
ATOM 1688 O O . ASP A 1 202 ? 9.436 -14.877 -27.360 1.00 86.69 202 ASP A O 1
ATOM 1692 N N . LEU A 1 203 ? 9.206 -14.214 -25.235 1.00 85.12 203 LEU A N 1
ATOM 1693 C CA . LEU A 1 203 ? 9.733 -12.866 -25.473 1.00 85.12 203 LEU A CA 1
ATOM 1694 C C . LEU A 1 203 ? 11.241 -12.898 -25.762 1.00 85.12 203 LEU A C 1
ATOM 1696 O O . LEU A 1 203 ? 12.017 -13.510 -25.010 1.00 85.12 203 LEU A O 1
ATOM 1700 N N . ASP A 1 204 ? 11.668 -12.177 -26.802 1.00 84.81 204 ASP A N 1
ATOM 1701 C CA . ASP A 1 204 ? 13.085 -11.967 -27.113 1.00 84.81 204 ASP A CA 1
ATOM 1702 C C . ASP A 1 204 ? 13.677 -10.839 -26.256 1.00 84.81 204 ASP A C 1
ATOM 1704 O O . ASP A 1 204 ? 13.856 -9.691 -26.663 1.00 84.81 204 ASP A O 1
ATOM 1708 N N . VAL A 1 205 ? 13.997 -11.195 -25.015 1.00 82.94 205 VAL A N 1
ATOM 1709 C CA . VAL A 1 205 ? 14.590 -10.274 -24.037 1.00 82.94 205 VAL A CA 1
ATOM 1710 C C . VAL A 1 205 ? 15.963 -9.743 -24.467 1.00 82.94 205 VAL A C 1
ATOM 1712 O O . VAL A 1 205 ? 16.351 -8.653 -24.048 1.00 82.94 205 VAL A O 1
ATOM 1715 N N . LYS A 1 206 ? 16.688 -10.471 -25.333 1.00 79.25 206 LYS A N 1
ATOM 1716 C CA . LYS A 1 206 ? 17.986 -10.023 -25.858 1.00 79.25 206 LYS A CA 1
ATOM 1717 C C . LYS A 1 206 ? 17.805 -8.891 -26.858 1.00 79.25 206 LYS A C 1
ATOM 1719 O O . LYS A 1 206 ? 18.550 -7.918 -26.798 1.00 79.25 206 LYS A O 1
ATOM 1724 N N . GLN A 1 207 ? 16.804 -8.994 -27.732 1.00 84.44 207 GLN A N 1
ATOM 1725 C CA . GLN A 1 207 ? 16.451 -7.909 -28.642 1.00 84.44 207 GLN A CA 1
ATOM 1726 C C . GLN A 1 207 ? 16.104 -6.635 -27.862 1.00 84.44 207 GLN A C 1
ATOM 1728 O O . GLN A 1 207 ? 16.655 -5.577 -28.158 1.00 84.44 207 GLN A O 1
ATOM 1733 N N . TYR A 1 208 ? 15.273 -6.740 -26.819 1.00 81.88 208 TYR A N 1
ATOM 1734 C CA . TYR A 1 208 ? 14.911 -5.578 -26.002 1.00 81.88 208 TYR A CA 1
ATOM 1735 C C . TYR A 1 208 ? 16.117 -4.933 -25.310 1.00 81.88 208 TYR A C 1
ATOM 1737 O O . TYR A 1 208 ? 16.255 -3.711 -25.330 1.00 81.88 208 TYR A O 1
ATOM 1745 N N . ARG A 1 209 ? 17.027 -5.745 -24.756 1.00 79.69 209 ARG A N 1
ATOM 1746 C CA . ARG A 1 209 ? 18.271 -5.258 -24.143 1.00 79.69 209 ARG A CA 1
ATOM 1747 C C . ARG A 1 209 ? 19.150 -4.512 -25.152 1.00 79.69 209 ARG A C 1
ATOM 1749 O O . ARG A 1 209 ? 19.572 -3.398 -24.869 1.00 79.69 209 ARG A O 1
ATOM 1756 N N . ASN A 1 210 ? 19.349 -5.073 -26.345 1.00 79.44 210 ASN A N 1
ATOM 1757 C CA . ASN A 1 210 ? 20.157 -4.442 -27.392 1.00 79.44 210 ASN A CA 1
ATOM 1758 C C . ASN A 1 210 ? 19.574 -3.088 -27.842 1.00 79.44 210 ASN A C 1
ATOM 1760 O O . ASN A 1 210 ? 20.324 -2.141 -28.095 1.00 79.44 210 ASN A O 1
ATOM 1764 N N . THR A 1 211 ? 18.243 -2.979 -27.929 1.00 79.75 211 THR A N 1
ATOM 1765 C CA . THR A 1 211 ? 17.561 -1.715 -28.247 1.00 79.75 211 THR A CA 1
ATOM 1766 C C . THR A 1 211 ? 17.814 -0.661 -27.169 1.00 79.75 211 THR A C 1
ATOM 1768 O O . THR A 1 211 ? 18.129 0.483 -27.503 1.00 79.75 211 THR A O 1
ATOM 1771 N N . LEU A 1 212 ? 17.726 -1.037 -25.887 1.00 78.25 212 LEU A N 1
ATOM 1772 C CA . LEU A 1 212 ? 18.014 -0.134 -24.767 1.00 78.25 212 LEU A CA 1
ATOM 1773 C C . LEU A 1 212 ? 19.468 0.330 -24.771 1.00 78.25 212 LEU A C 1
ATOM 1775 O O . LEU A 1 212 ? 19.707 1.533 -24.694 1.00 78.25 212 LEU A O 1
ATOM 1779 N N . ASP A 1 213 ? 20.412 -0.599 -24.939 1.00 73.38 213 ASP A N 1
ATOM 1780 C CA . ASP A 1 213 ? 21.840 -0.286 -24.985 1.00 73.38 213 ASP A CA 1
ATOM 1781 C C . ASP A 1 213 ? 22.108 0.737 -26.105 1.00 73.38 213 ASP A C 1
ATOM 1783 O O . ASP A 1 213 ? 22.680 1.801 -25.870 1.00 73.38 213 ASP A O 1
ATOM 1787 N N . THR A 1 214 ? 21.588 0.488 -27.313 1.00 74.94 214 THR A N 1
ATOM 1788 C CA . THR A 1 214 ? 21.757 1.386 -28.471 1.00 74.94 214 THR A CA 1
ATOM 1789 C C . THR A 1 214 ? 21.210 2.793 -28.208 1.00 74.94 214 THR A C 1
ATOM 1791 O O . THR A 1 214 ? 21.863 3.783 -28.538 1.00 74.94 214 THR A O 1
ATOM 1794 N N . LYS A 1 215 ? 20.028 2.901 -27.590 1.00 69.94 215 LYS A N 1
ATOM 1795 C CA . LYS A 1 215 ? 19.392 4.190 -27.273 1.00 69.94 215 LYS A CA 1
ATOM 1796 C C . LYS A 1 215 ? 20.076 4.916 -26.108 1.00 69.94 215 LYS A C 1
ATOM 1798 O O . LYS A 1 215 ? 20.137 6.143 -26.116 1.00 69.94 215 LYS A O 1
ATOM 1803 N N . GLN A 1 216 ? 20.635 4.187 -25.140 1.00 62.50 216 GLN A N 1
ATOM 1804 C CA . GLN A 1 216 ? 21.382 4.759 -24.018 1.00 62.50 216 GLN A CA 1
ATOM 1805 C C . GLN A 1 216 ? 22.730 5.340 -24.472 1.00 62.50 216 GLN A C 1
ATOM 1807 O O . GLN A 1 216 ? 23.096 6.432 -24.043 1.00 62.50 216 GLN A O 1
ATOM 1812 N N . TYR A 1 217 ? 23.439 4.673 -25.391 1.00 49.44 217 TYR A N 1
ATOM 1813 C CA . TYR A 1 217 ? 24.706 5.173 -25.948 1.00 49.44 217 TYR A CA 1
ATOM 1814 C C . TYR A 1 217 ? 24.541 6.389 -26.879 1.00 49.44 217 TYR A C 1
ATOM 1816 O O . TYR A 1 217 ? 25.490 7.151 -27.061 1.00 49.44 217 TYR A O 1
ATOM 1824 N N . GLN A 1 218 ? 23.348 6.616 -27.440 1.00 48.78 218 GLN A N 1
ATOM 1825 C CA . GLN A 1 218 ? 23.038 7.813 -28.239 1.00 48.78 218 GLN A CA 1
ATOM 1826 C C . GLN A 1 218 ? 22.741 9.063 -27.381 1.00 48.78 218 GLN A C 1
ATOM 1828 O O . GLN A 1 218 ? 22.708 10.182 -27.902 1.00 48.78 218 GLN A O 1
ATOM 1833 N N . GLY A 1 219 ? 22.579 8.904 -26.063 1.00 43.56 219 GLY A N 1
ATOM 1834 C CA . GLY A 1 219 ? 22.518 10.002 -25.101 1.00 43.56 219 GLY A CA 1
ATOM 1835 C C . GLY A 1 219 ? 23.900 10.325 -24.526 1.00 43.56 219 GLY A C 1
ATOM 1836 O O . GLY A 1 219 ? 24.319 9.724 -23.544 1.00 43.56 219 GLY A O 1
ATOM 1837 N N . SER A 1 220 ? 24.618 11.295 -25.102 1.00 33.00 220 SER A N 1
ATOM 1838 C CA . SER A 1 220 ? 25.765 11.943 -24.430 1.00 33.00 220 SER A CA 1
ATOM 1839 C C . SER A 1 220 ? 25.364 12.485 -23.040 1.00 33.00 220 SER A C 1
ATOM 1841 O O . SER A 1 220 ? 24.180 12.771 -22.837 1.00 33.00 220 SER A O 1
ATOM 1843 N N . PRO A 1 221 ? 26.305 12.631 -22.079 1.00 34.81 221 PRO A N 1
ATOM 1844 C CA . PRO A 1 221 ? 25.979 12.847 -20.671 1.00 34.81 221 PRO A CA 1
ATOM 1845 C C . PRO A 1 221 ? 25.180 14.137 -20.505 1.00 34.81 221 PRO A C 1
ATOM 1847 O O . PRO A 1 221 ? 25.641 15.231 -20.828 1.00 34.81 221 PRO A O 1
ATOM 1850 N N . VAL A 1 222 ? 23.948 13.995 -20.033 1.00 33.41 222 VAL A N 1
ATOM 1851 C CA . VAL A 1 222 ? 23.075 15.126 -19.745 1.00 33.41 222 VAL A CA 1
ATOM 1852 C C . VAL A 1 222 ? 23.593 15.790 -18.471 1.00 33.41 222 VAL A C 1
ATOM 1854 O O . VAL A 1 222 ? 23.559 15.190 -17.399 1.00 33.41 222 VAL A O 1
ATOM 1857 N N . ASN A 1 223 ? 24.075 17.032 -18.583 1.00 28.86 223 ASN A N 1
ATOM 1858 C CA . ASN A 1 223 ? 24.147 17.941 -17.441 1.00 28.86 223 ASN A CA 1
ATOM 1859 C C . ASN A 1 223 ? 22.714 18.167 -16.955 1.00 28.86 223 ASN A C 1
ATOM 1861 O O . ASN A 1 223 ? 21.892 18.742 -17.670 1.00 28.86 223 ASN A O 1
ATOM 1865 N N . TYR A 1 224 ? 22.399 17.662 -15.767 1.00 31.94 224 TYR A N 1
ATOM 1866 C CA . TYR A 1 224 ? 21.076 17.807 -15.181 1.00 31.94 224 TYR A CA 1
ATOM 1867 C C . TYR A 1 224 ? 20.909 19.217 -14.604 1.00 31.94 224 TYR A C 1
ATOM 1869 O O . TYR A 1 224 ? 21.474 19.531 -13.560 1.00 31.94 224 TYR A O 1
ATOM 1877 N N . GLU A 1 225 ? 20.069 20.042 -15.227 1.00 26.91 225 GLU A N 1
ATOM 1878 C CA . GLU A 1 225 ? 19.328 21.073 -14.498 1.00 26.91 225 GLU A CA 1
ATOM 1879 C C . GLU A 1 225 ? 18.026 20.438 -13.994 1.00 26.91 225 GLU A C 1
ATOM 1881 O O . GLU A 1 225 ? 17.149 20.052 -14.769 1.00 26.91 225 GLU A O 1
ATOM 1886 N N . VAL A 1 226 ? 17.923 20.247 -12.677 1.00 31.78 226 VAL A N 1
ATOM 1887 C CA . VAL A 1 226 ? 16.750 19.640 -12.034 1.00 31.78 226 VAL A CA 1
ATOM 1888 C C . VAL A 1 226 ? 15.708 20.731 -11.742 1.00 31.78 226 VAL A C 1
ATOM 1890 O O . VAL A 1 226 ? 16.053 21.732 -11.108 1.00 31.78 226 VAL A O 1
ATOM 1893 N N . PRO A 1 227 ? 14.427 20.552 -12.126 1.00 27.17 227 PRO A N 1
ATOM 1894 C CA . PRO A 1 227 ? 13.367 21.466 -11.735 1.00 27.17 227 PRO A CA 1
ATOM 1895 C C . PRO A 1 227 ? 13.150 21.437 -10.221 1.00 27.17 227 PRO A C 1
ATOM 1897 O O . PRO A 1 227 ? 13.078 20.391 -9.575 1.00 27.17 227 PRO A O 1
ATOM 1900 N N . VAL A 1 228 ? 13.037 22.639 -9.679 1.00 36.09 228 VAL A N 1
ATOM 1901 C CA . VAL A 1 228 ? 12.920 22.963 -8.265 1.00 36.09 228 VAL A CA 1
ATOM 1902 C C . VAL A 1 228 ? 11.605 22.426 -7.662 1.00 36.09 228 VAL A C 1
ATOM 1904 O O . VAL A 1 228 ? 10.532 22.589 -8.233 1.00 36.09 228 VAL A O 1
ATOM 1907 N N . HIS A 1 229 ? 11.736 21.855 -6.454 1.00 34.66 229 HIS A N 1
ATOM 1908 C CA . HIS A 1 229 ? 10.718 21.478 -5.451 1.00 34.66 229 HIS A CA 1
ATOM 1909 C C . HIS A 1 229 ? 10.156 20.044 -5.450 1.00 34.66 229 HIS A C 1
ATOM 1911 O O . HIS A 1 229 ? 9.137 19.742 -6.056 1.00 34.66 229 HIS A O 1
ATOM 1917 N N . GLN A 1 230 ? 10.700 19.228 -4.540 1.00 31.02 230 GLN A N 1
ATOM 1918 C CA . GLN A 1 230 ? 9.930 18.635 -3.436 1.00 31.02 230 GLN A CA 1
ATOM 1919 C C . GLN A 1 230 ? 10.892 18.334 -2.277 1.00 31.02 230 GLN A C 1
ATOM 1921 O O . GLN A 1 230 ? 11.806 17.524 -2.406 1.00 31.02 230 GLN A O 1
ATOM 1926 N N . GLN A 1 231 ? 10.719 19.039 -1.154 1.00 32.66 231 GLN A N 1
ATOM 1927 C CA . GLN A 1 231 ? 11.507 18.863 0.068 1.00 32.66 231 GLN A CA 1
ATOM 1928 C C . GLN A 1 231 ? 11.322 17.437 0.612 1.00 32.66 231 GLN A C 1
ATOM 1930 O O . GLN A 1 231 ? 10.328 17.131 1.268 1.00 32.66 231 GLN A O 1
ATOM 1935 N N . MET A 1 232 ? 12.285 16.560 0.331 1.00 28.58 232 MET A N 1
ATOM 1936 C CA . MET A 1 232 ? 12.500 15.325 1.083 1.00 28.58 232 MET A CA 1
ATOM 1937 C C . MET A 1 232 ? 13.517 15.602 2.195 1.00 28.58 232 MET A C 1
ATOM 1939 O O . MET A 1 232 ? 14.451 16.379 2.002 1.00 28.58 232 MET A O 1
ATOM 1943 N N . ALA A 1 233 ? 13.300 14.990 3.363 1.00 35.41 233 ALA A N 1
ATOM 1944 C CA . ALA A 1 233 ? 14.159 15.087 4.544 1.00 35.41 233 ALA A CA 1
ATOM 1945 C C . ALA A 1 233 ? 15.655 14.923 4.196 1.00 35.41 233 ALA A C 1
ATOM 1947 O O . ALA A 1 233 ? 15.966 14.172 3.266 1.00 35.41 233 ALA A O 1
ATOM 1948 N N . PRO A 1 234 ? 16.576 15.596 4.917 1.00 37.41 234 PRO A N 1
ATOM 1949 C CA . PRO A 1 234 ? 17.994 15.595 4.572 1.00 37.41 234 PRO A CA 1
ATOM 1950 C C . PRO A 1 234 ? 18.529 14.161 4.577 1.00 37.41 234 PRO A C 1
ATOM 1952 O O . PRO A 1 234 ? 18.620 13.521 5.624 1.00 37.41 234 PRO A O 1
ATOM 1955 N N . ARG A 1 235 ? 18.848 13.649 3.384 1.00 47.44 235 ARG A N 1
ATOM 1956 C CA . ARG A 1 235 ? 19.575 12.391 3.221 1.00 47.44 235 ARG A CA 1
ATOM 1957 C C . ARG A 1 235 ? 20.992 12.615 3.726 1.00 47.44 235 ARG A C 1
ATOM 1959 O O . ARG A 1 235 ? 21.679 13.522 3.259 1.00 47.44 235 ARG A O 1
ATOM 1966 N N . THR A 1 236 ? 21.396 11.811 4.696 1.00 44.50 236 THR A N 1
ATOM 1967 C CA . THR A 1 236 ? 22.765 11.765 5.185 1.00 44.50 236 THR A CA 1
ATOM 1968 C C . THR A 1 236 ? 23.498 10.595 4.529 1.00 44.50 236 THR A C 1
ATOM 1970 O O . THR A 1 236 ? 22.912 9.536 4.314 1.00 44.50 236 THR A O 1
ATOM 1973 N N . ILE A 1 237 ? 24.762 10.798 4.165 1.00 46.34 237 ILE A N 1
ATOM 1974 C CA . ILE A 1 237 ? 25.599 9.854 3.415 1.00 46.34 237 ILE A CA 1
ATOM 1975 C C . ILE A 1 237 ? 26.875 9.623 4.208 1.00 46.34 237 ILE A C 1
ATOM 1977 O O . ILE A 1 237 ? 27.465 10.573 4.726 1.00 46.34 237 ILE A O 1
ATOM 1981 N N . THR A 1 238 ? 27.309 8.370 4.315 1.00 50.38 238 THR A N 1
ATOM 1982 C CA . THR A 1 238 ? 28.537 8.039 5.032 1.00 50.38 238 THR A CA 1
ATOM 1983 C C . THR A 1 238 ? 29.742 8.035 4.092 1.00 50.38 238 THR A C 1
ATOM 1985 O O . THR A 1 238 ? 29.766 7.324 3.090 1.00 50.38 238 THR A O 1
ATOM 1988 N N . VAL A 1 239 ? 30.748 8.839 4.428 1.00 55.53 239 VAL A N 1
ATOM 1989 C CA . VAL A 1 239 ? 32.020 8.951 3.711 1.00 55.53 239 VAL A CA 1
ATOM 1990 C C . VAL A 1 239 ? 33.086 8.199 4.496 1.00 55.53 239 VAL A C 1
ATOM 1992 O O . VAL A 1 239 ? 33.245 8.438 5.695 1.00 55.53 239 VAL A O 1
ATOM 1995 N N . THR A 1 240 ? 33.813 7.313 3.816 1.00 57.81 240 THR A N 1
ATOM 1996 C CA . THR A 1 240 ? 34.931 6.547 4.381 1.00 57.81 240 THR A CA 1
ATOM 1997 C C . THR A 1 240 ? 36.220 6.936 3.651 1.00 57.81 240 THR A C 1
ATOM 1999 O O . THR A 1 240 ? 36.333 6.748 2.440 1.00 57.81 240 THR A O 1
ATOM 2002 N N . LEU A 1 241 ? 37.195 7.488 4.372 1.00 57.00 241 LEU A N 1
ATOM 2003 C CA . LEU A 1 241 ? 38.556 7.702 3.871 1.00 57.00 241 LEU A CA 1
ATOM 2004 C C . LEU A 1 241 ? 39.324 6.382 3.986 1.00 57.00 241 LEU A C 1
ATOM 2006 O O . LEU A 1 241 ? 39.299 5.781 5.059 1.00 57.00 241 LEU A O 1
ATOM 2010 N N . ILE A 1 242 ? 39.988 5.936 2.918 1.00 48.72 242 ILE A N 1
ATOM 2011 C CA . ILE A 1 242 ? 40.830 4.727 2.913 1.00 48.72 242 ILE A CA 1
ATOM 2012 C C . ILE A 1 242 ? 42.182 5.006 2.241 1.00 48.72 242 ILE A C 1
ATOM 2014 O O . ILE A 1 242 ? 42.320 5.985 1.507 1.00 48.72 242 ILE A O 1
ATOM 2018 N N . ASN A 1 243 ? 43.169 4.131 2.470 1.00 46.44 243 ASN A N 1
ATOM 2019 C CA . ASN A 1 243 ? 44.508 4.207 1.864 1.00 46.44 243 ASN A CA 1
ATOM 2020 C C . ASN A 1 243 ? 45.222 5.545 2.126 1.00 46.44 243 ASN A C 1
ATOM 2022 O O . ASN A 1 243 ? 45.736 6.197 1.216 1.00 46.44 243 ASN A O 1
ATOM 2026 N N . LEU A 1 244 ? 45.265 5.959 3.394 1.00 54.84 244 LEU A N 1
ATOM 2027 C CA . LEU A 1 244 ? 46.104 7.074 3.829 1.00 54.84 244 LEU A CA 1
ATOM 2028 C C . LEU A 1 244 ? 47.574 6.743 3.541 1.00 54.84 244 LEU A C 1
ATOM 2030 O O . LEU A 1 244 ? 48.088 5.723 4.006 1.00 54.84 244 LEU A O 1
ATOM 2034 N N . GLU A 1 245 ? 48.258 7.588 2.765 1.00 54.31 245 GLU A N 1
ATOM 2035 C CA . GLU A 1 245 ? 49.698 7.434 2.555 1.00 54.31 245 GLU A CA 1
ATOM 2036 C C . GLU A 1 245 ? 50.413 7.389 3.928 1.00 54.31 245 GLU A C 1
ATOM 2038 O O . GLU A 1 245 ? 50.055 8.122 4.852 1.00 54.31 245 GLU A O 1
ATOM 2043 N N . LYS A 1 246 ? 51.430 6.530 4.099 1.00 52.22 246 LYS A N 1
ATOM 2044 C CA . LYS A 1 246 ? 52.110 6.322 5.403 1.00 52.22 246 LYS A CA 1
ATOM 2045 C C . LYS A 1 246 ? 52.741 7.593 6.001 1.00 52.22 246 LYS A C 1
ATOM 2047 O O . LYS A 1 246 ? 53.000 7.631 7.197 1.00 52.22 246 LYS A O 1
ATOM 2052 N N . ASN A 1 247 ? 53.003 8.601 5.175 1.00 54.28 247 ASN A N 1
ATOM 2053 C CA . ASN A 1 247 ? 53.484 9.945 5.523 1.00 54.28 247 ASN A CA 1
ATOM 2054 C C . ASN A 1 247 ? 52.363 10.909 5.972 1.00 54.28 247 ASN A C 1
ATOM 2056 O O . ASN A 1 247 ? 52.691 11.966 6.491 1.00 54.28 247 ASN A O 1
ATOM 2060 N N . LEU A 1 248 ? 51.079 10.578 5.784 1.00 51.91 248 LEU A N 1
ATOM 2061 C CA . LEU A 1 248 ? 49.916 11.386 6.193 1.00 51.91 248 LEU A CA 1
ATOM 2062 C C . LEU A 1 248 ? 49.269 10.892 7.499 1.00 51.91 248 LEU A C 1
ATOM 2064 O O . LEU A 1 248 ? 48.470 11.605 8.106 1.00 51.91 248 LEU A O 1
ATOM 2068 N N . VAL A 1 249 ? 49.634 9.693 7.957 1.00 52.72 249 VAL A N 1
ATOM 2069 C CA . VAL A 1 249 ? 49.302 9.192 9.299 1.00 52.72 249 VAL A CA 1
ATOM 2070 C C . VAL A 1 249 ? 49.969 10.109 10.338 1.00 52.72 249 VAL A C 1
ATOM 2072 O O . VAL A 1 249 ? 51.133 10.469 10.166 1.00 52.72 249 VAL A O 1
ATOM 2075 N N . ASN A 1 250 ? 49.241 10.494 11.394 1.00 58.22 250 ASN A N 1
ATOM 2076 C CA . ASN A 1 250 ? 49.595 11.506 12.415 1.00 58.22 250 ASN A CA 1
ATOM 2077 C C . ASN A 1 250 ? 49.359 12.987 12.053 1.00 58.22 250 ASN A C 1
ATOM 2079 O O . ASN A 1 250 ? 49.717 13.857 12.847 1.00 58.22 250 ASN A O 1
ATOM 2083 N N . HIS A 1 251 ? 48.753 13.298 10.903 1.00 64.12 251 HIS A N 1
ATOM 2084 C CA . HIS A 1 251 ? 48.325 14.670 10.615 1.00 64.12 251 HIS A CA 1
ATOM 2085 C C . HIS A 1 251 ? 46.928 14.929 11.173 1.00 64.12 251 HIS A C 1
ATOM 2087 O O . HIS A 1 251 ? 46.061 14.047 11.201 1.00 64.12 251 HIS A O 1
ATOM 2093 N N . ASN A 1 252 ? 46.687 16.173 11.575 1.00 68.38 252 ASN A N 1
ATOM 2094 C CA . ASN A 1 252 ? 45.348 16.589 11.944 1.00 68.38 252 ASN A CA 1
ATOM 2095 C C . ASN A 1 252 ? 44.548 16.934 10.686 1.00 68.38 252 ASN A C 1
ATOM 2097 O O . ASN A 1 252 ? 45.099 17.362 9.668 1.00 68.38 252 ASN A O 1
ATOM 2101 N N . PHE A 1 253 ? 43.234 16.749 10.755 1.00 71.94 253 PHE A N 1
ATOM 2102 C CA . PHE A 1 253 ? 42.343 17.039 9.646 1.00 71.94 253 PHE A CA 1
ATOM 2103 C C . PHE A 1 253 ? 41.119 17.830 10.081 1.00 71.94 253 PHE A C 1
ATOM 2105 O O . PHE A 1 253 ? 40.624 17.737 11.207 1.00 71.94 253 PHE A O 1
ATOM 2112 N N . GLU A 1 254 ? 40.601 18.593 9.132 1.00 75.12 254 GLU A N 1
ATOM 2113 C CA . GLU A 1 254 ? 39.365 19.333 9.257 1.00 75.12 254 GLU A CA 1
ATOM 2114 C C . GLU A 1 254 ? 38.513 19.114 8.009 1.00 75.12 254 GLU A C 1
ATOM 2116 O O . GLU A 1 254 ? 39.010 19.198 6.885 1.00 75.12 254 GLU A O 1
ATOM 2121 N N . VAL A 1 255 ? 37.223 18.844 8.198 1.00 70.62 255 VAL A N 1
ATOM 2122 C CA . VAL A 1 255 ? 36.249 18.816 7.104 1.00 70.62 255 VAL A CA 1
ATOM 2123 C C . VAL A 1 255 ? 35.395 20.068 7.182 1.00 70.62 255 VAL A C 1
ATOM 2125 O O . VAL A 1 255 ? 34.731 20.306 8.193 1.00 70.62 255 VAL A O 1
ATOM 2128 N N . LYS A 1 256 ? 35.390 20.858 6.109 1.00 71.94 256 LYS A N 1
ATOM 2129 C CA . LYS A 1 256 ? 34.561 22.062 5.968 1.00 71.94 256 LYS A CA 1
ATOM 2130 C C . LYS A 1 256 ? 33.512 21.875 4.886 1.00 71.94 256 LYS A C 1
ATOM 2132 O O . LYS A 1 256 ? 33.779 21.204 3.895 1.00 71.94 256 LYS A O 1
ATOM 2137 N N . ASN A 1 257 ? 32.345 22.492 5.043 1.00 74.06 257 ASN A N 1
ATOM 2138 C CA . ASN A 1 257 ? 31.417 22.665 3.920 1.00 74.06 257 ASN A CA 1
ATOM 2139 C C . ASN A 1 257 ? 31.900 23.776 2.967 1.00 74.06 257 ASN A C 1
ATOM 2141 O O . ASN A 1 257 ? 32.873 24.481 3.248 1.00 74.06 257 ASN A O 1
ATOM 2145 N N . GLU A 1 258 ? 31.201 23.962 1.847 1.00 70.38 258 GLU A N 1
ATOM 2146 C CA . GLU A 1 258 ? 31.509 25.026 0.876 1.00 70.38 258 GLU A CA 1
ATOM 2147 C C . GLU A 1 258 ? 31.451 26.441 1.463 1.00 70.38 258 GLU A C 1
ATOM 2149 O O . GLU A 1 258 ? 32.177 27.323 1.012 1.00 70.38 258 GLU A O 1
ATOM 2154 N N . ASN A 1 259 ? 30.661 26.639 2.520 1.00 70.56 259 ASN A N 1
ATOM 2155 C CA . ASN A 1 259 ? 30.558 27.914 3.231 1.00 70.56 259 ASN A CA 1
ATOM 2156 C C . ASN A 1 259 ? 31.733 28.153 4.200 1.00 70.56 259 ASN A C 1
ATOM 2158 O O . ASN A 1 259 ? 31.744 29.149 4.920 1.00 70.56 259 ASN A O 1
ATOM 2162 N N . GLY A 1 260 ? 32.712 27.243 4.256 1.00 64.06 260 GLY A N 1
ATOM 2163 C CA . GLY A 1 260 ? 33.882 27.344 5.128 1.00 64.06 260 GLY A CA 1
ATOM 2164 C C . GLY A 1 260 ? 33.607 27.005 6.595 1.00 64.06 260 GLY A C 1
ATOM 2165 O O . GLY A 1 260 ? 34.492 27.183 7.431 1.00 64.06 260 GLY A O 1
ATOM 2166 N N . GLN A 1 261 ? 32.416 26.499 6.922 1.00 73.25 261 GLN A N 1
ATOM 2167 C CA . GLN A 1 261 ? 32.078 26.051 8.267 1.00 73.25 261 GLN A CA 1
ATOM 2168 C C . GLN A 1 261 ? 32.688 24.676 8.526 1.00 73.25 261 GLN A C 1
ATOM 2170 O O . GLN A 1 261 ? 32.462 23.727 7.773 1.00 73.25 261 GLN A O 1
ATOM 2175 N N . THR A 1 262 ? 33.410 24.567 9.634 1.00 74.06 262 THR A N 1
ATOM 2176 C CA . THR A 1 262 ? 33.948 23.311 10.152 1.00 74.06 262 THR A CA 1
ATOM 2177 C C . THR A 1 262 ? 32.828 22.384 10.592 1.00 74.06 262 THR A C 1
ATOM 2179 O O . THR A 1 262 ? 32.042 22.717 11.477 1.00 74.06 262 THR A O 1
ATOM 2182 N N . LEU A 1 263 ? 32.771 21.209 9.977 1.00 68.12 263 LEU A N 1
ATOM 2183 C CA . LEU A 1 263 ? 31.835 20.144 10.322 1.00 68.12 263 LEU A CA 1
ATOM 2184 C C . LEU A 1 263 ? 32.480 19.129 11.260 1.00 68.12 263 LEU A C 1
ATOM 2186 O O . LEU A 1 263 ? 31.825 18.602 12.153 1.00 68.12 263 LEU A O 1
ATOM 2190 N N . VAL A 1 264 ? 33.768 18.860 11.049 1.00 71.44 264 VAL A N 1
ATOM 2191 C CA . VAL A 1 264 ? 34.535 17.848 11.775 1.00 71.44 264 VAL A CA 1
ATOM 2192 C C . VAL A 1 264 ? 35.973 18.319 11.921 1.00 71.44 264 VAL A C 1
ATOM 2194 O O . VAL A 1 264 ? 36.541 18.849 10.968 1.00 71.44 264 VAL A O 1
ATOM 2197 N N . LYS A 1 265 ? 36.572 18.065 13.086 1.00 73.31 265 LYS A N 1
ATOM 2198 C CA . LYS A 1 265 ? 38.004 18.225 13.350 1.00 73.31 265 LYS A CA 1
ATOM 2199 C C . LYS A 1 265 ? 38.503 16.988 14.100 1.00 73.31 265 LYS A C 1
ATOM 2201 O O . LYS A 1 265 ? 37.807 16.515 14.999 1.00 73.31 265 LYS A O 1
ATOM 2206 N N . GLY A 1 266 ? 39.661 16.452 13.733 1.00 67.94 266 GLY A N 1
ATOM 2207 C CA . GLY A 1 266 ? 40.209 15.247 14.361 1.00 67.94 266 GLY A CA 1
ATOM 2208 C C . GLY A 1 266 ? 41.672 14.989 14.006 1.00 67.94 266 GLY A C 1
ATOM 2209 O O . GLY A 1 266 ? 42.267 15.734 13.232 1.00 67.94 266 GLY A O 1
ATOM 2210 N N . SER A 1 267 ? 42.234 13.921 14.571 1.00 62.97 267 SER A N 1
ATOM 2211 C CA . SER A 1 267 ? 43.572 13.409 14.248 1.00 62.97 267 SER A CA 1
ATOM 2212 C C . SER A 1 267 ? 43.447 12.092 13.483 1.00 62.97 267 SER A C 1
ATOM 2214 O O . SER A 1 267 ? 42.595 11.261 13.811 1.00 62.97 267 SER A O 1
ATOM 2216 N N . LEU A 1 268 ? 44.253 11.910 12.435 1.00 61.41 268 LEU A N 1
ATOM 2217 C CA . LEU A 1 268 ? 44.321 10.660 11.675 1.00 61.41 268 LEU A CA 1
ATOM 2218 C C . LEU A 1 268 ? 45.231 9.661 12.406 1.00 61.41 268 LEU A C 1
ATOM 2220 O O . LEU A 1 268 ? 46.378 9.445 12.016 1.00 61.41 268 LEU A O 1
ATOM 2224 N N . ASP A 1 269 ? 44.700 9.056 13.472 1.00 53.50 269 ASP A N 1
ATOM 2225 C CA . ASP A 1 269 ? 45.404 8.043 14.282 1.00 53.50 269 ASP A CA 1
ATOM 2226 C C . ASP A 1 269 ? 45.206 6.610 13.736 1.00 53.50 269 ASP A C 1
ATOM 2228 O O . ASP A 1 269 ? 45.777 5.648 14.248 1.00 53.50 269 ASP A O 1
ATOM 2232 N N . THR A 1 270 ? 44.369 6.451 12.703 1.00 52.69 270 THR A N 1
ATOM 2233 C CA . THR A 1 270 ? 44.025 5.169 12.063 1.00 52.69 270 THR A CA 1
ATOM 2234 C C . THR A 1 270 ? 44.020 5.308 10.538 1.00 52.69 270 THR A C 1
ATOM 2236 O O . THR A 1 270 ? 43.938 6.410 10.001 1.00 52.69 270 THR A O 1
ATOM 2239 N N . ASP A 1 271 ? 44.133 4.184 9.834 1.00 51.78 271 ASP A N 1
ATOM 2240 C CA . ASP A 1 271 ? 44.212 4.071 8.370 1.00 51.78 271 ASP A CA 1
ATOM 2241 C C . ASP A 1 271 ? 42.887 4.352 7.636 1.00 51.78 271 ASP A C 1
ATOM 2243 O O . ASP A 1 271 ? 42.852 4.386 6.401 1.00 51.78 271 ASP A O 1
ATOM 2247 N N . SER A 1 272 ? 41.807 4.591 8.382 1.00 55.72 272 SER A N 1
ATOM 2248 C CA . SER A 1 272 ? 40.505 4.940 7.833 1.00 55.72 272 SER A CA 1
ATOM 2249 C C . SER A 1 272 ? 39.709 5.867 8.749 1.00 55.72 272 SER A C 1
ATOM 2251 O O . SER A 1 272 ? 39.763 5.775 9.972 1.00 55.72 272 SER A O 1
ATOM 2253 N N . TYR A 1 273 ? 38.932 6.770 8.153 1.00 60.72 273 TYR A N 1
ATOM 2254 C CA . TYR A 1 273 ? 38.047 7.676 8.888 1.00 60.72 273 TYR A CA 1
ATOM 2255 C C . TYR A 1 273 ? 36.646 7.648 8.288 1.00 60.72 273 TYR A C 1
ATOM 2257 O O . TYR A 1 273 ? 36.496 7.790 7.076 1.00 60.72 273 TYR A O 1
ATOM 2265 N N . LYS A 1 274 ? 35.617 7.485 9.130 1.00 62.16 274 LYS A N 1
ATOM 2266 C CA . LYS A 1 274 ? 34.219 7.362 8.700 1.00 62.16 274 LYS A CA 1
ATOM 2267 C C . LYS A 1 274 ? 33.358 8.453 9.329 1.00 62.16 274 LYS A C 1
ATOM 2269 O O . LYS A 1 274 ? 33.269 8.543 10.552 1.00 62.16 274 LYS A O 1
ATOM 2274 N N . HIS A 1 275 ? 32.686 9.255 8.506 1.00 62.97 275 HIS A N 1
ATOM 2275 C CA . HIS A 1 275 ? 31.761 10.282 8.989 1.00 62.97 275 HIS A CA 1
ATOM 2276 C C . HIS A 1 275 ? 30.577 10.474 8.053 1.00 62.97 275 HIS A C 1
ATOM 2278 O O . HIS A 1 275 ? 30.667 10.233 6.854 1.00 62.97 275 HIS A O 1
ATOM 2284 N N . THR A 1 276 ? 29.444 10.882 8.617 1.00 60.78 276 THR A N 1
ATOM 2285 C CA . THR A 1 276 ? 28.186 11.001 7.884 1.00 60.78 276 THR A CA 1
ATOM 2286 C C . THR A 1 276 ? 27.861 12.469 7.634 1.00 60.78 276 THR A C 1
ATOM 2288 O O . THR A 1 276 ? 27.652 13.224 8.579 1.00 60.78 276 THR A O 1
ATOM 2291 N N . PHE A 1 277 ? 27.816 12.868 6.366 1.00 63.00 277 PHE A N 1
ATOM 2292 C CA . PHE A 1 277 ? 27.569 14.243 5.930 1.00 63.00 277 PHE A CA 1
ATOM 2293 C C . PHE A 1 277 ? 26.222 14.363 5.210 1.00 63.00 277 PHE A C 1
ATOM 2295 O O . PHE A 1 277 ? 25.624 13.367 4.810 1.00 63.00 277 PHE A O 1
ATOM 2302 N N . GLY A 1 278 ? 25.723 15.589 5.051 1.00 56.97 278 GLY A N 1
ATOM 2303 C CA . GLY A 1 278 ? 24.626 15.865 4.120 1.00 56.97 278 GLY A CA 1
ATOM 2304 C C . GLY A 1 278 ? 25.100 15.857 2.663 1.00 56.97 278 GLY A C 1
ATOM 2305 O O . GLY A 1 278 ? 26.289 15.742 2.383 1.00 56.97 278 GLY A O 1
ATOM 2306 N N . VAL A 1 279 ? 24.166 16.018 1.730 1.00 59.53 279 VAL A N 1
ATOM 2307 C CA . VAL A 1 279 ? 24.476 16.256 0.311 1.00 59.53 279 VAL A CA 1
ATOM 2308 C C . VAL A 1 279 ? 25.110 17.645 0.159 1.00 59.53 279 VAL A C 1
ATOM 2310 O O . VAL A 1 279 ? 24.599 18.608 0.734 1.00 59.53 279 VAL A O 1
ATOM 2313 N N . GLY A 1 280 ? 26.203 17.761 -0.599 1.00 65.88 280 GLY A N 1
ATOM 2314 C CA . GLY A 1 280 ? 26.898 19.034 -0.822 1.00 65.88 280 GLY A CA 1
ATOM 2315 C C . GLY A 1 280 ? 28.400 18.896 -1.080 1.00 65.88 280 GLY A C 1
ATOM 2316 O O . GLY A 1 280 ? 28.947 17.794 -1.075 1.00 65.88 280 GLY A O 1
ATOM 2317 N N . GLY A 1 281 ? 29.061 20.029 -1.322 1.00 66.38 281 GLY A N 1
ATOM 2318 C CA . GLY A 1 281 ? 30.515 20.104 -1.449 1.00 66.38 281 GLY A CA 1
ATOM 2319 C C . GLY A 1 281 ? 31.214 20.203 -0.091 1.00 66.38 281 GLY A C 1
ATOM 2320 O O . GLY A 1 281 ? 30.782 20.920 0.820 1.00 66.38 281 GLY A O 1
ATOM 2321 N N . PHE A 1 282 ? 32.331 19.498 0.041 1.00 69.56 282 PHE A N 1
ATOM 2322 C CA . PHE A 1 282 ? 33.155 19.477 1.239 1.00 69.56 282 PHE A CA 1
ATOM 2323 C C . PHE A 1 282 ? 34.631 19.623 0.892 1.00 69.56 282 PHE A C 1
ATOM 2325 O O . PHE A 1 282 ? 35.105 19.182 -0.155 1.00 69.56 282 PHE A O 1
ATOM 2332 N N . TYR A 1 283 ? 35.373 20.217 1.816 1.00 68.56 283 TYR A N 1
ATOM 2333 C CA . TYR A 1 283 ? 36.820 20.299 1.770 1.00 68.56 283 TYR A CA 1
ATOM 2334 C C . TYR A 1 283 ? 37.403 19.505 2.927 1.00 68.56 283 TYR A C 1
ATOM 2336 O O . TYR A 1 283 ? 37.134 19.830 4.080 1.00 68.56 283 TYR A O 1
ATOM 2344 N N . LEU A 1 284 ? 38.227 18.508 2.619 1.00 71.81 284 LEU A N 1
ATOM 2345 C CA . LEU A 1 284 ? 39.133 17.905 3.587 1.00 71.81 284 LEU A CA 1
ATOM 2346 C C . LEU A 1 284 ? 40.434 18.704 3.572 1.00 71.81 284 LEU A C 1
ATOM 2348 O O . LEU A 1 284 ? 41.079 18.829 2.529 1.00 71.81 284 LEU A O 1
ATOM 2352 N N . ILE A 1 285 ? 40.806 19.249 4.721 1.00 71.56 285 ILE A N 1
ATOM 2353 C CA . ILE A 1 285 ? 42.042 19.997 4.917 1.00 71.56 285 ILE A CA 1
ATOM 2354 C C . ILE A 1 285 ? 42.890 19.211 5.907 1.00 71.56 285 ILE A C 1
ATOM 2356 O O . ILE A 1 285 ? 42.484 19.026 7.049 1.00 71.56 285 ILE A O 1
ATOM 2360 N N . LEU A 1 286 ? 44.054 18.753 5.464 1.00 69.56 286 LEU A N 1
ATOM 2361 C CA . LEU A 1 286 ? 45.097 18.206 6.325 1.00 69.56 286 LEU A CA 1
ATOM 2362 C C . LEU A 1 286 ? 46.017 19.345 6.742 1.00 69.56 286 LEU A C 1
ATOM 2364 O O . LEU A 1 286 ? 46.385 20.161 5.893 1.00 69.56 286 LEU A O 1
ATOM 2368 N N . TYR A 1 287 ? 46.383 19.407 8.016 1.00 67.75 287 TYR A N 1
ATOM 2369 C CA . TYR A 1 287 ? 47.255 20.450 8.538 1.00 67.75 287 TYR A CA 1
ATOM 2370 C C . TYR A 1 287 ? 48.229 19.921 9.593 1.00 67.75 287 TYR A C 1
ATOM 2372 O O . TYR A 1 287 ? 47.934 18.976 10.328 1.00 67.75 287 TYR A O 1
ATOM 2380 N N . ASP A 1 288 ? 49.371 20.598 9.667 1.00 66.31 288 ASP A N 1
ATOM 2381 C CA . ASP A 1 288 ? 50.390 20.425 10.696 1.00 66.31 288 ASP A CA 1
ATOM 2382 C C . ASP A 1 288 ? 50.405 21.613 11.650 1.00 66.31 288 ASP A C 1
ATOM 2384 O O . ASP A 1 288 ? 49.983 22.719 11.307 1.00 66.31 288 ASP A O 1
ATOM 2388 N N . TYR A 1 289 ? 50.932 21.389 12.851 1.00 61.81 289 TYR A N 1
ATOM 2389 C CA . TYR A 1 289 ? 51.216 22.458 13.799 1.00 61.81 289 TYR A CA 1
ATOM 2390 C C . TYR A 1 289 ? 52.698 22.815 13.743 1.00 61.81 289 TYR A C 1
ATOM 2392 O O . TYR A 1 289 ? 53.553 21.990 14.061 1.00 61.81 289 TYR A O 1
ATOM 2400 N N . GLN A 1 290 ? 53.004 24.065 13.399 1.00 62.12 290 GLN A N 1
ATOM 2401 C CA . GLN A 1 290 ? 54.326 24.636 13.642 1.00 62.12 290 GLN A CA 1
ATOM 2402 C C . GLN A 1 290 ? 54.249 25.657 14.770 1.00 62.12 290 GLN A C 1
ATOM 2404 O O . GLN A 1 290 ? 53.328 26.470 14.838 1.00 62.12 290 GLN A O 1
ATOM 2409 N N . ASN A 1 291 ? 55.224 25.609 15.674 1.00 50.66 291 ASN A N 1
ATOM 2410 C CA . ASN A 1 291 ? 55.338 26.595 16.739 1.00 50.66 291 ASN A CA 1
ATOM 2411 C C . ASN A 1 291 ? 56.086 27.820 16.216 1.00 50.66 291 ASN A C 1
ATOM 2413 O O . ASN A 1 291 ? 57.310 27.805 16.099 1.00 50.66 291 ASN A O 1
ATOM 2417 N N . GLU A 1 292 ? 55.351 28.897 15.960 1.00 55.22 292 GLU A N 1
ATOM 2418 C CA . GLU A 1 292 ? 55.927 30.224 15.765 1.00 55.22 292 GLU A CA 1
ATOM 2419 C C . GLU A 1 292 ? 55.640 31.083 16.997 1.00 55.22 292 GLU A C 1
ATOM 2421 O O . GLU A 1 292 ? 54.486 31.335 17.340 1.00 55.22 292 GLU A O 1
ATOM 2426 N N . LYS A 1 293 ? 56.702 31.568 17.657 1.00 56.72 293 LYS A N 1
ATOM 2427 C CA . LYS A 1 293 ? 56.620 32.533 18.774 1.00 56.72 293 LYS A CA 1
ATOM 2428 C C . LYS A 1 293 ? 55.604 32.121 19.860 1.00 56.72 293 LYS A C 1
ATOM 2430 O O . LYS A 1 293 ? 54.700 32.890 20.188 1.00 56.72 293 LYS A O 1
ATOM 2435 N N . ASP A 1 294 ? 55.747 30.899 20.377 1.00 53.44 294 ASP A N 1
ATOM 2436 C CA . ASP A 1 294 ? 54.893 30.296 21.418 1.00 53.44 294 ASP A CA 1
ATOM 2437 C C . ASP A 1 294 ? 53.401 30.168 21.059 1.00 53.44 294 ASP A C 1
ATOM 2439 O O . ASP A 1 294 ? 52.545 30.024 21.934 1.00 53.44 294 ASP A O 1
ATOM 2443 N N . LYS A 1 295 ? 53.065 30.187 19.763 1.00 42.28 295 LYS A N 1
ATOM 2444 C CA . LYS A 1 295 ? 51.725 29.875 19.263 1.00 42.28 295 LYS A CA 1
ATOM 2445 C C . LYS A 1 295 ? 51.802 28.745 18.246 1.00 42.28 295 LYS A C 1
ATOM 2447 O O . LYS A 1 295 ? 52.580 28.803 17.297 1.00 42.28 295 LYS A O 1
ATOM 2452 N N . ALA A 1 296 ? 50.966 27.730 18.446 1.00 55.41 296 ALA A N 1
ATOM 2453 C CA . ALA A 1 296 ? 50.769 26.671 17.471 1.00 55.41 296 ALA A CA 1
ATOM 2454 C C . ALA A 1 296 ? 49.980 27.246 16.285 1.00 55.41 296 ALA A C 1
ATOM 2456 O O . ALA A 1 296 ? 48.817 27.628 16.430 1.00 55.41 296 ALA A O 1
ATOM 2457 N N . VAL A 1 297 ? 50.633 27.357 15.132 1.00 61.31 297 VAL A N 1
ATOM 2458 C CA . VAL A 1 297 ? 50.037 27.834 13.883 1.00 61.31 297 VAL A CA 1
ATOM 2459 C C . VAL A 1 297 ? 49.697 26.623 13.020 1.00 61.31 297 VAL A C 1
ATOM 2461 O O . VAL A 1 297 ? 50.541 25.752 12.807 1.00 61.31 297 VAL A O 1
ATOM 2464 N N . GLU A 1 298 ? 48.451 26.565 12.548 1.00 68.69 298 GLU A N 1
ATOM 2465 C CA . GLU A 1 298 ? 47.960 25.524 11.638 1.00 68.69 298 GLU A CA 1
ATOM 2466 C C . GLU A 1 298 ? 48.454 25.816 10.216 1.00 68.69 298 GLU A C 1
ATOM 2468 O O . GLU A 1 298 ? 48.082 26.827 9.617 1.00 68.69 298 GLU A O 1
ATOM 2473 N N . ILE A 1 299 ? 49.288 24.932 9.669 1.00 65.06 299 ILE A N 1
ATOM 2474 C CA . ILE A 1 299 ? 49.802 25.035 8.302 1.00 65.06 299 ILE A CA 1
ATOM 2475 C C . ILE A 1 299 ? 49.105 23.979 7.440 1.00 65.06 299 ILE A C 1
ATOM 2477 O O . ILE A 1 299 ? 49.263 22.787 7.709 1.00 65.06 299 ILE A O 1
ATOM 2481 N N . PRO A 1 300 ? 48.334 24.370 6.408 1.00 62.81 300 PRO A N 1
ATOM 2482 C CA . PRO A 1 300 ? 47.652 23.414 5.547 1.00 62.81 300 PRO A CA 1
ATOM 2483 C C . PRO A 1 300 ? 48.665 22.638 4.696 1.00 62.81 300 PRO A C 1
ATOM 2485 O O . PRO A 1 300 ? 49.406 23.220 3.908 1.00 62.81 300 PRO A O 1
ATOM 2488 N N . VAL A 1 301 ? 48.657 21.314 4.834 1.00 65.88 301 VAL A N 1
ATOM 2489 C CA . VAL A 1 301 ? 49.525 20.368 4.117 1.00 65.88 301 VAL A CA 1
ATOM 2490 C C . VAL A 1 301 ? 48.867 19.900 2.820 1.00 65.88 301 VAL A C 1
ATOM 2492 O O . VAL A 1 301 ? 49.517 19.804 1.781 1.00 65.88 301 VAL A O 1
ATOM 2495 N N . LYS A 1 302 ? 47.556 19.627 2.849 1.00 67.56 302 LYS A N 1
ATOM 2496 C CA . LYS A 1 302 ? 46.805 19.173 1.669 1.00 67.56 302 LYS A CA 1
ATOM 2497 C C . LYS A 1 302 ? 45.350 19.607 1.774 1.00 67.56 302 LYS A C 1
ATOM 2499 O O . LYS A 1 302 ? 44.728 19.448 2.820 1.00 67.56 302 LYS A O 1
ATOM 2504 N N . LYS A 1 303 ? 44.791 20.132 0.684 1.00 69.50 303 LYS A N 1
ATOM 2505 C CA . LYS A 1 303 ? 43.368 20.474 0.579 1.00 69.50 303 LYS A CA 1
ATOM 2506 C C . LYS A 1 303 ? 42.750 19.679 -0.557 1.00 69.50 303 LYS A C 1
ATOM 2508 O O . LYS A 1 303 ? 43.239 19.732 -1.679 1.00 69.50 303 LYS A O 1
ATOM 2513 N N . LEU A 1 304 ? 41.672 18.967 -0.261 1.00 65.88 304 LEU A N 1
ATOM 2514 C CA . LEU A 1 304 ? 40.975 18.123 -1.220 1.00 65.88 304 LEU A CA 1
ATOM 2515 C C . LEU A 1 304 ? 39.494 18.477 -1.217 1.00 65.88 304 LEU A C 1
ATOM 2517 O O . LEU A 1 304 ? 38.888 18.594 -0.153 1.00 65.88 304 LEU A O 1
ATOM 2521 N N . ARG A 1 305 ? 38.931 18.685 -2.407 1.00 67.00 305 ARG A N 1
ATOM 2522 C CA . ARG A 1 305 ? 37.508 18.966 -2.593 1.00 67.00 305 ARG A CA 1
ATOM 2523 C C . ARG A 1 305 ? 36.785 17.682 -2.971 1.00 67.00 305 ARG A C 1
ATOM 2525 O O . ARG A 1 305 ? 37.249 16.957 -3.846 1.00 67.00 305 ARG A O 1
ATOM 2532 N N . TYR A 1 306 ? 35.631 17.460 -2.358 1.00 64.75 306 TYR A N 1
ATOM 2533 C CA . TYR A 1 306 ? 34.750 16.349 -2.677 1.00 64.75 306 TYR A CA 1
ATOM 2534 C C . TYR A 1 306 ? 33.312 16.824 -2.708 1.00 64.75 306 TYR A C 1
ATOM 2536 O O . TYR A 1 306 ? 32.857 17.473 -1.772 1.00 64.75 306 TYR A O 1
ATOM 2544 N N . ASP A 1 307 ? 32.590 16.446 -3.751 1.00 60.41 307 ASP A N 1
ATOM 2545 C CA . ASP A 1 307 ? 31.158 16.687 -3.835 1.00 60.41 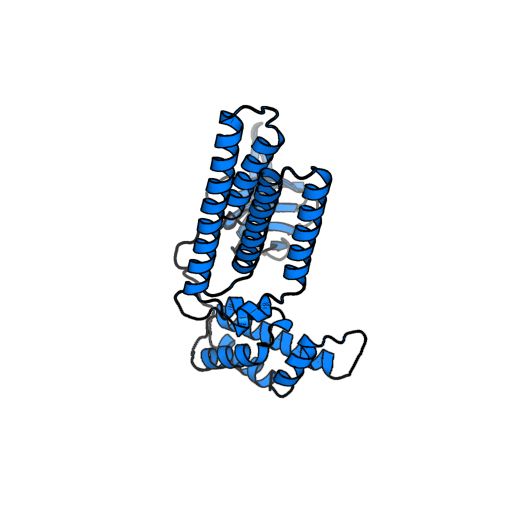307 ASP A CA 1
ATOM 2546 C C . ASP A 1 307 ? 30.435 15.376 -3.519 1.00 60.41 307 ASP A C 1
ATOM 2548 O O . ASP A 1 307 ? 30.725 14.335 -4.113 1.00 60.41 307 ASP A O 1
ATOM 2552 N N . VAL A 1 308 ? 29.538 15.405 -2.539 1.00 58.56 308 VAL A N 1
ATOM 2553 C CA . VAL A 1 308 ? 28.675 14.276 -2.188 1.00 58.56 308 VAL A CA 1
ATOM 2554 C C . VAL A 1 308 ? 27.346 14.492 -2.890 1.00 58.56 308 VAL A C 1
ATOM 2556 O O . VAL A 1 308 ? 26.634 15.459 -2.603 1.00 58.56 308 VAL A O 1
ATOM 2559 N N . LEU A 1 309 ? 27.033 13.604 -3.831 1.00 57.91 309 LEU A N 1
ATOM 2560 C CA . LEU A 1 309 ? 25.857 13.729 -4.688 1.00 57.91 309 LEU A CA 1
ATOM 2561 C C . LEU A 1 309 ? 24.625 13.087 -4.038 1.00 57.91 309 LEU A C 1
ATOM 2563 O O . LEU A 1 309 ? 24.725 12.166 -3.234 1.00 57.91 309 LEU A O 1
ATOM 2567 N N . GLN A 1 310 ? 23.437 13.564 -4.413 1.00 45.62 310 GLN A N 1
ATOM 2568 C CA . GLN A 1 310 ? 22.152 13.208 -3.789 1.00 45.62 310 GLN A CA 1
ATOM 2569 C C . GLN A 1 310 ? 21.748 11.721 -3.928 1.00 45.62 310 GLN A C 1
ATOM 2571 O O . GLN A 1 310 ? 20.847 11.250 -3.216 1.00 45.62 310 GLN A O 1
ATOM 2576 N N . ASP A 1 311 ? 22.442 10.993 -4.806 1.00 50.69 311 ASP A N 1
ATOM 2577 C CA . ASP A 1 311 ? 22.191 9.594 -5.161 1.00 50.69 311 ASP A CA 1
ATOM 2578 C C . ASP A 1 311 ? 23.285 8.629 -4.657 1.00 50.69 311 ASP A C 1
ATOM 2580 O O . ASP A 1 311 ? 23.170 7.417 -4.842 1.00 50.69 311 ASP A O 1
ATOM 2584 N N . GLU A 1 312 ? 24.336 9.135 -3.999 1.00 49.69 312 GLU A N 1
ATOM 2585 C CA . GLU A 1 312 ? 25.417 8.312 -3.439 1.00 49.69 312 GLU A CA 1
ATOM 2586 C C . GLU A 1 312 ? 25.011 7.762 -2.057 1.00 49.69 312 GLU A C 1
ATOM 2588 O O . GLU A 1 312 ? 24.576 8.508 -1.188 1.00 49.69 312 GLU A O 1
ATOM 2593 N N . VAL A 1 313 ? 25.131 6.446 -1.833 1.00 47.31 313 VAL A N 1
ATOM 2594 C CA . VAL A 1 313 ? 24.792 5.802 -0.538 1.00 47.31 313 VAL A CA 1
ATOM 2595 C C . VAL A 1 313 ? 26.024 5.664 0.364 1.00 47.31 313 VAL A C 1
ATOM 2597 O O . VAL A 1 313 ? 25.923 5.751 1.587 1.00 47.31 313 VAL A O 1
ATOM 2600 N N . GLU A 1 314 ? 27.197 5.501 -0.241 1.00 51.22 314 GLU A N 1
ATOM 2601 C CA . GLU A 1 314 ? 28.498 5.455 0.421 1.00 51.22 314 GLU A CA 1
ATOM 2602 C C . GLU A 1 314 ? 29.547 6.005 -0.548 1.00 51.22 314 GLU A C 1
ATOM 2604 O O . GLU A 1 314 ? 29.519 5.681 -1.738 1.00 51.22 314 GLU A O 1
ATOM 2609 N N . LYS A 1 315 ? 30.461 6.844 -0.049 1.00 58.28 315 LYS A N 1
ATOM 2610 C CA . LYS A 1 315 ? 31.573 7.377 -0.843 1.00 58.28 315 LYS A CA 1
ATOM 2611 C C . LYS A 1 315 ? 32.892 6.994 -0.197 1.00 58.28 315 LYS A C 1
ATOM 2613 O O . LYS A 1 315 ? 33.177 7.385 0.935 1.00 58.28 315 LYS A O 1
ATOM 2618 N N . VAL A 1 316 ? 33.684 6.226 -0.933 1.00 58.06 316 VAL A N 1
ATOM 2619 C CA . VAL A 1 316 ? 35.019 5.802 -0.522 1.00 58.06 316 VAL A CA 1
ATOM 2620 C C . VAL A 1 316 ? 36.033 6.692 -1.224 1.00 58.06 316 VAL A C 1
ATOM 2622 O O . VAL A 1 316 ? 36.036 6.779 -2.451 1.00 58.06 316 VAL A O 1
ATOM 2625 N N . ILE A 1 317 ? 36.860 7.386 -0.448 1.00 58.38 317 ILE A N 1
ATOM 2626 C CA . ILE A 1 317 ? 37.882 8.289 -0.977 1.00 58.38 317 ILE A CA 1
ATOM 2627 C C . ILE A 1 317 ? 39.243 7.634 -0.764 1.00 58.38 317 ILE A C 1
ATOM 2629 O O . ILE A 1 317 ? 39.697 7.517 0.375 1.00 58.38 317 ILE A O 1
ATOM 2633 N N . ASP A 1 318 ? 39.872 7.225 -1.867 1.00 56.72 318 ASP A N 1
ATOM 2634 C CA . ASP A 1 318 ? 41.257 6.757 -1.891 1.00 56.72 318 ASP A CA 1
ATOM 2635 C C . ASP A 1 318 ? 42.197 7.961 -2.048 1.00 56.72 318 ASP A C 1
ATOM 2637 O O . ASP A 1 318 ? 42.113 8.728 -3.011 1.00 56.72 318 ASP A O 1
ATOM 2641 N N . LEU A 1 319 ? 43.073 8.159 -1.065 1.00 56.25 319 LEU A N 1
ATOM 2642 C CA . LEU A 1 319 ? 43.995 9.294 -1.028 1.00 56.25 319 LEU A CA 1
ATOM 2643 C C . LEU A 1 319 ? 45.307 9.037 -1.784 1.00 56.25 319 LEU A C 1
ATOM 2645 O O . LEU A 1 319 ? 46.089 9.978 -1.944 1.00 56.25 319 LEU A O 1
ATOM 2649 N N . HIS A 1 320 ? 45.520 7.816 -2.286 1.00 51.84 320 HIS A N 1
ATOM 2650 C CA . HIS A 1 320 ? 46.720 7.404 -3.008 1.00 51.84 320 HIS A CA 1
ATOM 2651 C C . HIS A 1 320 ? 46.654 7.723 -4.513 1.00 51.84 320 HIS A C 1
ATOM 2653 O O . HIS A 1 320 ? 47.689 7.940 -5.142 1.00 51.84 320 HIS A O 1
ATOM 2659 N N . SER A 1 321 ? 45.450 7.787 -5.098 1.00 42.66 321 SER A N 1
ATOM 2660 C CA . SER A 1 321 ? 45.245 7.960 -6.548 1.00 42.66 321 SER A CA 1
ATOM 2661 C C . SER A 1 321 ? 45.070 9.410 -7.012 1.00 42.66 321 SER A C 1
ATOM 2663 O O . SER A 1 321 ? 45.064 9.667 -8.213 1.00 42.66 321 SER A O 1
ATOM 2665 N N . ASN A 1 322 ? 44.927 10.368 -6.091 1.00 42.88 322 ASN A N 1
ATOM 2666 C CA . ASN A 1 322 ? 44.789 11.785 -6.430 1.00 42.88 322 ASN A CA 1
ATOM 2667 C C . ASN A 1 322 ? 46.157 12.480 -6.401 1.00 42.88 322 ASN A C 1
ATOM 2669 O O . ASN A 1 322 ? 46.545 13.120 -5.417 1.00 42.88 322 ASN A O 1
ATOM 2673 N N . THR A 1 323 ? 46.887 12.348 -7.508 1.00 33.22 323 THR A N 1
ATOM 2674 C CA . THR A 1 323 ? 48.019 13.213 -7.851 1.00 33.22 323 THR A CA 1
ATOM 2675 C C . THR A 1 323 ? 47.540 14.658 -8.001 1.00 33.22 323 THR A C 1
ATOM 2677 O O . THR A 1 323 ? 46.780 14.955 -8.913 1.00 33.22 323 THR A O 1
ATOM 2680 N N . SER A 1 324 ? 47.989 15.499 -7.061 1.00 31.31 324 SER A N 1
ATOM 2681 C CA . SER A 1 324 ? 48.264 16.949 -7.135 1.00 31.31 324 SER A CA 1
ATOM 2682 C C . SER A 1 324 ? 47.375 17.868 -7.995 1.00 31.31 324 SER A C 1
ATOM 2684 O O . SER A 1 324 ? 47.359 17.727 -9.211 1.00 31.31 324 SER A O 1
ATOM 2686 N N . LEU A 1 325 ? 46.792 18.863 -7.298 1.00 34.50 325 LEU A N 1
ATOM 2687 C CA . LEU A 1 325 ? 46.423 20.244 -7.690 1.00 34.50 325 LEU A CA 1
ATOM 2688 C C . LEU A 1 325 ? 46.137 20.555 -9.166 1.00 34.50 325 LEU A C 1
ATOM 2690 O O . LEU A 1 325 ? 47.098 20.567 -9.966 1.00 34.50 325 LEU A O 1
#

Radius of gyration: 29.68 Å; chains: 1; bounding box: 83×61×66 Å

InterPro domains:
  IPR025291 Protein of unknown function DUF4153 [PF13687] (7-141)